Protein AF-A0A6A6R409-F1 (afdb_monomer)

Radius of gyration: 16.78 Å; Cα contacts (8 Å, |Δi|>4): 289; chains: 1; bounding box: 44×38×48 Å

pLDDT: mean 91.67, std 12.36, range [33.53, 98.88]

Secondary structure (DSSP, 8-state):
--TTSTTTGGGPPPGGGSPPPPPPPPPPPTT-PPPTT-EEEETTS-----SS-EEEEEE---TTTS--HHHHHHHHHTTSS-EEEE---TT--TT--SSTTSHHHHHHHHHHHHHHHH-SEEEEE--TT---HHHHHHHHHHTTSS-EEEE--TT-TTHHHHHHHHHHH---EESSHHHHHHHHHHHTT---

InterPro domains:
  IPR039470 Nucleoside 2-deoxyribosyltransferase-like [PF15891] (53-156)

Solvent-accessible surface area (backbone atoms only — not comparable to full-atom values): 11402 Å² total; per-residue (Å²): 135,76,95,77,59,81,80,59,53,87,71,59,68,54,44,95,76,50,82,82,74,89,79,84,74,86,80,53,72,92,81,70,62,66,28,94,61,37,42,76,46,47,49,81,54,83,90,83,74,74,101,56,45,24,36,18,57,46,45,46,75,48,84,95,55,39,66,73,53,65,62,50,52,48,60,63,46,29,62,36,64,32,38,40,39,36,64,81,53,93,79,71,62,89,83,61,48,99,42,80,86,31,65,68,41,33,45,42,56,53,44,50,55,52,46,53,71,70,31,60,29,36,44,29,42,45,44,45,55,46,83,48,68,66,41,55,50,50,47,65,75,39,41,78,69,83,32,46,36,36,26,45,28,74,65,21,76,56,39,70,59,53,50,53,50,27,71,74,52,67,36,58,74,32,57,39,68,83,60,35,55,59,52,53,35,52,77,56,68,54,78,133

Sequence (192 aa):
MSATDSKNIHNLPPPWLREKVEITLPQAPSNSKPHADFQTIIAQNPLLMKEQPSVFLAGSIEMGKAVEWQSNMTDHLKPAPVTVLNPRCGNWDPNTVSDISDPTFRGQVEWELEAMNKATVIAMYLDENTVSPISLLELGLFATSGKLIVCCPRAFWRKGNVQVMAKAYGFPLLDTYEEFLPMVKERLGIKG

Mean predicted aligned error: 4.87 Å

Foldseek 3Di:
DDPPPPVPLVDDDALVPDDADDDDDDAFDPDQAFDPQEEEDEAPDDPPDDPAAEEEEAEDPPPPRDDPVLVRLSSNCRNDNYYYYYLRDPPDDPPQDCDCVRCSNVSSVVRSVVRVVPHLAYQYEYDLSDQGPVSVVVCVVCLQVQRYAYADASNRPCVVVVVVSCVVRVHHYHRDPVVRSVVVCVSSVNDD

Structure (mmCIF, N/CA/C/O backbone):
data_AF-A0A6A6R409-F1
#
_entry.id   AF-A0A6A6R409-F1
#
loop_
_atom_site.group_PDB
_atom_site.id
_atom_site.type_symbol
_atom_site.label_atom_id
_atom_site.label_alt_id
_atom_site.label_comp_id
_atom_site.label_asym_id
_atom_site.label_entity_id
_atom_site.label_seq_id
_atom_site.pdbx_PDB_ins_code
_atom_site.Cartn_x
_atom_site.Cartn_y
_atom_site.Cartn_z
_atom_site.occupancy
_atom_site.B_iso_or_equiv
_atom_site.auth_seq_id
_atom_site.auth_comp_id
_atom_site.auth_asym_id
_atom_site.auth_atom_id
_atom_site.pdbx_PDB_model_num
ATOM 1 N N . MET A 1 1 ? -14.861 9.212 -21.303 1.00 40.94 1 MET A N 1
ATOM 2 C CA . MET A 1 1 ? -13.921 8.255 -21.929 1.00 40.94 1 MET A CA 1
ATOM 3 C C . MET A 1 1 ? -14.536 7.755 -23.229 1.00 40.94 1 MET A C 1
ATOM 5 O O . MET A 1 1 ? -15.631 7.210 -23.187 1.00 40.94 1 MET A O 1
ATOM 9 N N . SER A 1 2 ? -13.895 8.018 -24.371 1.00 33.53 2 SER A N 1
ATOM 10 C CA . SER A 1 2 ? -14.320 7.512 -25.687 1.00 33.53 2 SER A CA 1
ATOM 11 C C . SER A 1 2 ? -14.010 6.017 -25.804 1.00 33.53 2 SER A C 1
ATOM 13 O O . SER A 1 2 ? -12.953 5.567 -25.368 1.00 33.53 2 SER A O 1
ATOM 15 N N . ALA A 1 3 ? -14.913 5.252 -26.417 1.00 38.06 3 ALA A N 1
ATOM 16 C CA . ALA A 1 3 ? -14.849 3.798 -26.589 1.00 38.06 3 ALA A CA 1
ATOM 17 C C . ALA A 1 3 ? -13.781 3.305 -27.600 1.00 38.06 3 ALA A C 1
ATOM 19 O O . ALA A 1 3 ? -13.849 2.167 -28.063 1.00 38.06 3 ALA A O 1
ATOM 20 N N . THR A 1 4 ? -12.793 4.134 -27.950 1.00 38.19 4 THR A N 1
ATOM 21 C CA . THR A 1 4 ? -11.777 3.841 -28.977 1.00 38.19 4 THR A CA 1
ATOM 22 C C . THR A 1 4 ? -10.426 3.339 -28.443 1.00 38.19 4 THR A C 1
ATOM 24 O O . THR A 1 4 ? -9.658 2.803 -29.233 1.00 38.19 4 THR A O 1
ATOM 27 N N . ASP A 1 5 ? -10.143 3.399 -27.134 1.00 50.97 5 ASP A N 1
ATOM 28 C CA . ASP A 1 5 ? -8.790 3.112 -26.596 1.00 50.97 5 ASP A CA 1
ATOM 29 C C . ASP A 1 5 ? -8.574 1.721 -25.973 1.00 50.97 5 ASP A C 1
ATOM 31 O O . ASP A 1 5 ? -7.449 1.359 -25.629 1.00 50.97 5 ASP A O 1
ATOM 35 N N . SER A 1 6 ? -9.604 0.879 -25.852 1.00 48.66 6 SER A N 1
ATOM 36 C CA . SER A 1 6 ? -9.461 -0.424 -25.174 1.00 48.66 6 SER A CA 1
ATOM 37 C C . SER A 1 6 ? -8.579 -1.434 -25.922 1.00 48.66 6 SER A C 1
ATOM 39 O O . SER A 1 6 ? -8.075 -2.370 -25.306 1.00 48.66 6 SER A O 1
ATOM 41 N N . LYS A 1 7 ? -8.348 -1.249 -27.230 1.00 46.69 7 LYS A N 1
ATOM 42 C CA . LYS A 1 7 ? -7.576 -2.190 -28.063 1.00 46.69 7 LYS A CA 1
ATOM 43 C C . LYS A 1 7 ? -6.055 -1.976 -28.028 1.00 46.69 7 LYS A C 1
ATOM 45 O O . LYS A 1 7 ? -5.334 -2.899 -28.391 1.00 46.69 7 LYS A O 1
ATOM 50 N N . ASN A 1 8 ? -5.558 -0.824 -27.563 1.00 56.97 8 ASN A N 1
ATOM 51 C CA . ASN A 1 8 ? -4.117 -0.500 -27.582 1.00 56.97 8 ASN A CA 1
ATOM 52 C C . ASN A 1 8 ? -3.376 -0.779 -26.263 1.00 56.97 8 ASN A C 1
ATOM 54 O O . ASN A 1 8 ? -2.147 -0.788 -26.230 1.00 56.97 8 ASN A O 1
ATOM 58 N N . ILE A 1 9 ? -4.098 -1.056 -25.176 1.00 60.03 9 ILE A N 1
ATOM 59 C CA . ILE A 1 9 ? -3.503 -1.222 -23.838 1.00 60.03 9 ILE A CA 1
ATOM 60 C C . ILE A 1 9 ? -2.690 -2.530 -23.736 1.00 60.03 9 ILE A C 1
ATOM 62 O O . ILE A 1 9 ? -1.762 -2.642 -22.938 1.00 60.03 9 ILE A O 1
ATOM 66 N N . HIS A 1 10 ? -2.992 -3.518 -24.584 1.00 58.38 10 HIS A N 1
ATOM 67 C CA . HIS A 1 10 ? -2.348 -4.835 -24.567 1.00 58.38 10 HIS A CA 1
ATOM 68 C C . HIS A 1 10 ? -0.881 -4.835 -25.028 1.00 58.38 10 HIS A C 1
ATOM 70 O O . HIS A 1 10 ? -0.176 -5.794 -24.732 1.00 58.38 10 HIS A O 1
ATOM 76 N N . ASN A 1 11 ? -0.415 -3.766 -25.687 1.00 70.19 11 ASN A N 1
ATOM 77 C CA . ASN A 1 11 ? 0.948 -3.642 -26.219 1.00 70.19 11 ASN A CA 1
ATOM 78 C C . ASN A 1 11 ? 1.628 -2.333 -25.801 1.00 70.19 11 ASN A C 1
ATOM 80 O O . ASN A 1 11 ? 2.442 -1.783 -26.544 1.00 70.19 11 ASN A O 1
ATOM 84 N N . LEU A 1 12 ? 1.303 -1.803 -24.621 1.00 78.94 12 LEU A N 1
ATOM 85 C CA . LEU A 1 12 ? 2.033 -0.642 -24.133 1.00 78.94 12 LEU A CA 1
ATOM 86 C C . LEU A 1 12 ? 3.513 -1.017 -23.919 1.00 78.94 12 LEU A C 1
ATOM 88 O O . LEU A 1 12 ? 3.788 -2.051 -23.296 1.00 78.94 12 LEU A O 1
ATOM 92 N N . PRO A 1 13 ? 4.472 -0.182 -24.367 1.00 85.19 13 PRO A N 1
ATOM 93 C CA . PRO A 1 13 ? 5.894 -0.424 -24.128 1.00 85.19 13 PRO A CA 1
ATOM 94 C C . PRO A 1 13 ? 6.161 -0.469 -22.616 1.00 85.19 13 PRO A C 1
ATOM 96 O O . PRO A 1 13 ? 5.299 -0.085 -21.837 1.00 85.19 13 PRO A O 1
ATOM 99 N N . PRO A 1 14 ? 7.293 -0.959 -22.114 1.00 85.94 14 PRO A N 1
ATOM 100 C CA . PRO A 1 14 ? 7.550 -0.923 -20.676 1.00 85.94 14 PRO A CA 1
ATOM 101 C C . PRO A 1 14 ? 7.568 0.518 -20.111 1.00 85.94 14 PRO A C 1
ATOM 103 O O . PRO A 1 14 ? 7.829 1.453 -20.868 1.00 85.94 14 PRO A O 1
ATOM 106 N N . PRO A 1 15 ? 7.338 0.726 -18.796 1.00 88.00 15 PRO A N 1
ATOM 107 C CA . PRO A 1 15 ? 7.191 2.064 -18.208 1.00 88.00 15 PRO A CA 1
ATOM 108 C C . PRO A 1 15 ? 8.394 2.987 -18.444 1.00 88.00 15 PRO A C 1
ATOM 110 O O . PRO A 1 15 ? 8.226 4.187 -18.598 1.00 88.00 15 PRO A O 1
ATOM 113 N N . TRP A 1 16 ? 9.607 2.436 -18.549 1.00 87.81 16 TRP A N 1
ATOM 114 C CA . TRP A 1 16 ? 10.828 3.205 -18.830 1.00 87.81 16 TRP A CA 1
ATOM 115 C C . TRP A 1 16 ? 10.960 3.698 -20.282 1.00 87.81 16 TRP A C 1
ATOM 117 O O . TRP A 1 16 ? 11.904 4.418 -20.587 1.00 87.81 16 TRP A O 1
ATOM 127 N N . LEU A 1 17 ? 10.045 3.309 -21.176 1.00 91.00 17 LEU A N 1
ATOM 128 C CA . LEU A 1 17 ? 9.955 3.800 -22.557 1.00 91.00 17 LEU A CA 1
ATOM 129 C C . LEU A 1 17 ? 8.697 4.650 -22.799 1.00 91.00 17 LEU A C 1
ATOM 131 O O . LEU A 1 17 ? 8.414 5.002 -23.941 1.00 91.00 17 LEU A O 1
ATOM 135 N N . ARG A 1 18 ? 7.913 4.938 -21.754 1.00 88.06 18 ARG A N 1
ATOM 136 C CA . ARG A 1 18 ? 6.702 5.759 -21.844 1.00 88.06 18 ARG A CA 1
ATOM 137 C C . ARG A 1 18 ? 6.972 7.168 -21.347 1.00 88.06 18 ARG A C 1
ATOM 139 O O . ARG A 1 18 ? 7.775 7.372 -20.439 1.00 88.06 18 ARG A O 1
ATOM 146 N N . GLU A 1 19 ? 6.228 8.121 -21.891 1.00 88.50 19 GLU A N 1
ATOM 147 C CA . GLU A 1 19 ? 6.042 9.403 -21.223 1.00 88.50 19 GLU A CA 1
ATOM 148 C C . GLU A 1 19 ? 5.260 9.186 -19.923 1.00 88.50 19 GLU A C 1
ATOM 150 O O . GLU A 1 19 ? 4.336 8.369 -19.869 1.00 88.50 19 GLU A O 1
ATOM 155 N N . LYS A 1 20 ? 5.657 9.898 -18.866 1.00 87.81 20 LYS A N 1
ATOM 156 C CA . LYS A 1 20 ? 4.962 9.847 -17.581 1.00 87.81 20 LYS A CA 1
ATOM 157 C C . LYS A 1 20 ? 3.566 10.444 -17.747 1.00 87.81 20 LYS A C 1
ATOM 159 O O . LYS A 1 20 ? 3.433 11.578 -18.199 1.00 87.81 20 LYS A O 1
ATOM 164 N N . VAL A 1 21 ? 2.551 9.709 -17.312 1.00 89.31 21 VAL A N 1
ATOM 165 C CA . VAL A 1 21 ? 1.170 10.189 -17.255 1.00 89.31 21 VAL A CA 1
ATOM 166 C C . VAL A 1 21 ? 0.924 10.855 -15.905 1.00 89.31 21 VAL A C 1
ATOM 168 O O . VAL A 1 21 ? 1.320 10.337 -14.858 1.00 89.31 21 VAL A O 1
ATOM 171 N N . GLU A 1 22 ? 0.275 12.015 -15.916 1.00 90.81 22 GLU A N 1
ATOM 172 C CA . GLU A 1 22 ? -0.161 12.680 -14.692 1.00 90.81 22 GLU A CA 1
ATOM 173 C C . GLU A 1 22 ? -1.402 11.981 -14.124 1.00 90.81 22 GLU A C 1
ATOM 175 O O . GLU A 1 22 ? -2.435 11.873 -14.785 1.00 90.81 22 GLU A O 1
ATOM 180 N N . ILE A 1 23 ? -1.297 11.495 -12.887 1.00 91.56 23 ILE A N 1
ATOM 181 C CA . ILE A 1 23 ? -2.383 10.801 -12.192 1.00 91.56 23 ILE A CA 1
ATOM 182 C C . ILE A 1 23 ? -3.030 11.778 -11.214 1.00 91.56 23 ILE A C 1
ATOM 184 O O . ILE A 1 23 ? -2.383 12.263 -10.286 1.00 91.56 23 ILE A O 1
ATOM 188 N N . THR A 1 24 ? -4.324 12.033 -11.399 1.00 91.94 24 THR A N 1
ATOM 189 C CA . THR A 1 24 ? -5.133 12.800 -10.446 1.00 91.94 24 THR A CA 1
ATOM 190 C C . THR A 1 24 ? -5.870 11.837 -9.527 1.00 91.94 24 THR A C 1
ATOM 192 O O . THR A 1 24 ? -6.614 10.985 -10.001 1.00 91.94 24 THR A O 1
ATOM 195 N N . LEU A 1 25 ? -5.672 11.976 -8.217 1.00 94.62 25 LEU A N 1
ATOM 196 C CA . LEU A 1 25 ? -6.397 11.207 -7.204 1.00 94.62 25 LEU A CA 1
ATOM 197 C C . LEU A 1 25 ? -7.604 12.006 -6.685 1.00 94.62 25 LEU A C 1
ATOM 199 O O . LEU A 1 25 ? -7.539 13.241 -6.650 1.00 94.62 25 LEU A O 1
ATOM 203 N N . PRO A 1 26 ? -8.685 11.343 -6.230 1.00 93.50 26 PRO A N 1
ATOM 204 C CA . PRO A 1 26 ? -9.793 12.023 -5.570 1.00 93.50 26 PRO A CA 1
ATOM 205 C C . PRO A 1 26 ? -9.290 12.824 -4.366 1.00 93.50 26 PRO A C 1
ATOM 207 O O . PRO A 1 26 ? -8.396 12.390 -3.637 1.00 93.50 26 PRO A O 1
ATOM 210 N N . GLN A 1 27 ? -9.851 14.014 -4.159 1.00 89.69 27 GLN A N 1
ATOM 211 C CA . GLN A 1 27 ? -9.462 14.879 -3.050 1.00 89.69 27 GLN A CA 1
ATOM 212 C C . GLN A 1 27 ? -10.133 14.435 -1.751 1.00 89.69 27 GLN A C 1
ATOM 214 O O . GLN A 1 27 ? -11.345 14.219 -1.706 1.00 89.69 27 GLN A O 1
ATOM 219 N N . ALA A 1 28 ? -9.346 14.371 -0.677 1.00 86.19 28 ALA A N 1
ATOM 220 C CA . ALA A 1 28 ? -9.890 14.176 0.656 1.00 86.19 28 ALA A CA 1
ATOM 221 C C . ALA A 1 28 ? -10.706 15.408 1.091 1.00 86.19 28 ALA A C 1
ATOM 223 O O . ALA A 1 28 ? -10.395 16.530 0.680 1.00 86.19 28 ALA A O 1
ATOM 224 N N . PRO A 1 29 ? -11.718 15.241 1.962 1.00 82.81 29 PRO A N 1
ATOM 225 C CA . PRO A 1 29 ? -12.450 16.371 2.523 1.00 82.81 29 PRO A CA 1
ATOM 226 C C . PRO A 1 29 ? -11.493 17.350 3.219 1.00 82.81 29 PRO A C 1
ATOM 228 O O . PRO A 1 29 ? -10.786 16.975 4.155 1.00 82.81 29 PRO A O 1
ATOM 231 N N . SER A 1 30 ? -11.492 18.612 2.785 1.00 70.12 30 SER A N 1
ATOM 232 C CA . SER A 1 30 ? -10.501 19.631 3.170 1.00 70.12 30 SER A CA 1
ATOM 233 C C . SER A 1 30 ? -10.458 19.971 4.667 1.00 70.12 30 SER A C 1
ATOM 235 O O . SER A 1 30 ? -9.439 20.455 5.146 1.00 70.12 30 SER A O 1
ATOM 237 N N . ASN A 1 31 ? -11.524 19.676 5.420 1.00 70.44 31 ASN A N 1
ATOM 238 C CA . ASN A 1 31 ? -11.682 20.063 6.828 1.00 70.44 31 ASN A CA 1
ATOM 239 C C . ASN A 1 31 ? -11.953 18.887 7.782 1.00 70.44 31 ASN A C 1
ATOM 241 O O . ASN A 1 31 ? -12.466 19.092 8.885 1.00 70.44 31 ASN A O 1
ATOM 245 N N . SER A 1 32 ? -11.654 17.646 7.390 1.00 77.25 32 SER A N 1
ATOM 246 C CA . SER A 1 32 ? -11.875 16.516 8.294 1.00 77.25 32 SER A CA 1
ATOM 247 C C . SER A 1 32 ? -10.817 16.490 9.405 1.00 77.25 32 SER A C 1
ATOM 249 O O . SER A 1 32 ? -9.618 16.335 9.168 1.00 77.25 32 SER A O 1
ATOM 251 N N . LYS A 1 33 ? -11.262 16.680 10.652 1.00 89.25 33 LYS A N 1
ATOM 252 C CA . LYS A 1 33 ? -10.402 16.491 11.825 1.00 89.25 33 LYS A CA 1
ATOM 253 C C . LYS A 1 33 ? -10.064 14.999 11.960 1.00 89.25 33 LYS A C 1
ATOM 255 O O . LYS A 1 33 ? -10.966 14.180 11.761 1.00 89.25 33 LYS A O 1
ATOM 260 N N . PRO A 1 34 ? -8.816 14.635 12.308 1.00 94.38 34 PRO A N 1
ATOM 261 C CA . PRO A 1 34 ? -8.495 13.256 12.640 1.00 94.38 34 PRO A CA 1
ATOM 262 C C . PRO A 1 34 ? -9.367 12.744 13.790 1.00 94.38 34 PRO A C 1
ATOM 264 O O . PRO A 1 34 ? -9.645 13.479 14.741 1.00 94.38 34 PRO A O 1
ATOM 267 N N . HIS A 1 35 ? -9.788 11.486 13.708 1.00 95.69 35 HIS A N 1
ATOM 268 C CA . HIS A 1 35 ? -10.423 10.790 14.819 1.00 95.69 35 HIS A CA 1
ATOM 269 C C . HIS A 1 35 ? -9.439 10.694 15.993 1.00 95.69 35 HIS A C 1
ATOM 271 O O . HIS A 1 35 ? -8.241 10.529 15.774 1.00 95.69 35 HIS A O 1
ATOM 277 N N . ALA A 1 36 ? -9.927 10.742 17.237 1.00 96.25 36 ALA A N 1
ATOM 278 C CA . ALA A 1 36 ? -9.067 10.661 18.428 1.00 96.25 36 ALA A CA 1
ATOM 279 C C . ALA A 1 36 ? -8.209 9.380 18.457 1.00 96.25 36 ALA A C 1
ATOM 281 O O . ALA A 1 36 ? -7.082 9.378 18.952 1.00 96.25 36 ALA A O 1
ATOM 282 N N . ASP A 1 37 ? -8.740 8.303 17.877 1.00 96.31 37 ASP A N 1
ATOM 283 C CA . ASP A 1 37 ? -8.051 7.019 17.761 1.00 96.31 37 ASP A CA 1
ATOM 284 C C . ASP A 1 37 ? -7.287 6.781 16.463 1.00 96.31 37 ASP A C 1
ATOM 286 O O . ASP A 1 37 ? -6.610 5.761 16.341 1.00 96.31 37 ASP A O 1
ATOM 290 N N . PHE A 1 38 ? -7.324 7.722 15.522 1.00 97.56 38 PHE A N 1
ATOM 291 C CA . PHE A 1 38 ? -6.522 7.606 14.315 1.00 97.56 38 PHE A CA 1
ATOM 292 C C . PHE A 1 38 ? -5.026 7.593 14.651 1.00 97.56 38 PHE A C 1
ATOM 294 O O . PHE A 1 38 ? -4.540 8.394 15.452 1.00 97.56 38 PHE A O 1
ATOM 301 N N . GLN A 1 39 ? -4.285 6.692 14.013 1.00 97.75 39 GLN A N 1
ATOM 302 C CA . GLN A 1 39 ? -2.841 6.580 14.167 1.00 97.75 39 GLN A CA 1
ATOM 303 C C . GLN A 1 39 ? -2.197 6.408 12.795 1.00 97.75 39 GLN A C 1
ATOM 305 O O . GLN A 1 39 ? -2.687 5.660 11.956 1.00 97.75 39 GLN A O 1
ATOM 310 N N . THR A 1 40 ? -1.059 7.057 12.571 1.00 97.38 40 THR A N 1
ATOM 311 C CA . THR A 1 40 ? -0.171 6.739 11.449 1.00 97.38 40 THR A CA 1
ATOM 312 C C . THR A 1 40 ? 1.187 6.343 12.009 1.00 97.38 40 THR A C 1
ATOM 314 O O . THR A 1 40 ? 1.739 7.062 12.838 1.00 97.38 40 THR A O 1
ATOM 317 N N . ILE A 1 41 ? 1.711 5.199 11.576 1.00 97.62 41 ILE A N 1
ATOM 318 C CA . ILE A 1 41 ? 3.063 4.737 11.890 1.00 97.62 41 ILE A CA 1
ATOM 319 C C . ILE A 1 41 ? 3.825 4.679 10.570 1.00 97.62 41 ILE A C 1
ATOM 321 O O . ILE A 1 41 ? 3.457 3.933 9.663 1.00 97.62 41 ILE A O 1
ATOM 325 N N . ILE A 1 42 ? 4.858 5.507 10.452 1.00 96.06 42 ILE A N 1
ATOM 326 C CA . ILE A 1 42 ? 5.718 5.577 9.267 1.00 96.06 42 ILE A CA 1
ATOM 327 C C . ILE A 1 42 ? 6.879 4.597 9.455 1.00 96.06 42 ILE A C 1
ATOM 329 O O . ILE A 1 42 ? 7.329 4.412 10.592 1.00 96.06 42 ILE A O 1
ATOM 333 N N . ALA A 1 43 ? 7.364 3.999 8.366 1.00 93.75 43 ALA 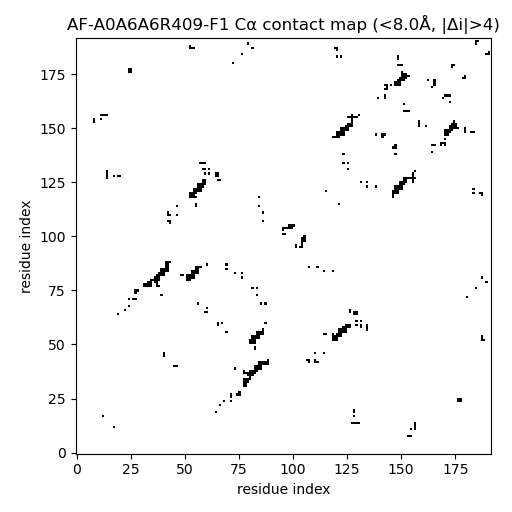A N 1
ATOM 334 C CA . ALA A 1 43 ? 8.524 3.112 8.378 1.00 93.75 43 ALA A CA 1
ATOM 335 C C . ALA A 1 43 ? 9.703 3.658 9.194 1.00 93.75 43 ALA A C 1
ATOM 337 O O . ALA A 1 43 ? 9.884 4.870 9.321 1.00 93.75 43 ALA A O 1
ATOM 338 N N . GLN A 1 44 ? 10.489 2.731 9.752 1.00 87.12 44 GLN A N 1
ATOM 339 C CA . GLN A 1 44 ? 11.599 2.975 10.686 1.00 87.12 44 GLN A CA 1
ATOM 340 C C . GLN A 1 44 ? 11.183 3.433 12.099 1.00 87.12 44 GLN A C 1
ATOM 342 O O . GLN A 1 44 ? 12.021 3.450 12.999 1.00 87.12 44 GLN A O 1
ATOM 347 N N . ASN A 1 45 ? 9.898 3.722 12.353 1.00 93.69 45 ASN A N 1
ATOM 348 C CA . ASN A 1 45 ? 9.383 3.902 13.716 1.00 93.69 45 ASN A CA 1
ATOM 349 C C . ASN A 1 45 ? 8.917 2.566 14.327 1.00 93.69 45 ASN A C 1
ATOM 351 O O . ASN A 1 45 ? 8.409 1.710 13.600 1.00 93.69 45 ASN A O 1
ATOM 355 N N . PRO A 1 46 ? 8.991 2.381 15.659 1.00 95.25 46 PRO A N 1
ATOM 356 C CA . PRO A 1 46 ? 8.477 1.178 16.316 1.00 95.25 46 PRO A CA 1
ATOM 357 C C . PRO A 1 46 ? 6.995 0.895 16.002 1.00 95.25 46 PRO A C 1
ATOM 359 O O . PRO A 1 46 ? 6.151 1.790 16.077 1.00 95.25 46 PRO A O 1
ATOM 362 N N . LEU A 1 47 ? 6.660 -0.369 15.710 1.00 96.38 47 LEU A N 1
ATOM 363 C CA . LEU A 1 47 ? 5.296 -0.839 15.405 1.00 96.38 47 LEU A CA 1
ATOM 364 C C . LEU A 1 47 ? 4.420 -0.984 16.665 1.00 96.38 47 LEU A C 1
ATOM 366 O O . LEU A 1 47 ? 3.946 -2.073 16.999 1.00 96.38 47 LEU A O 1
ATOM 370 N N . LEU A 1 48 ? 4.202 0.127 17.370 1.00 96.31 48 LEU A N 1
ATOM 371 C CA . LEU A 1 48 ? 3.337 0.218 18.551 1.00 96.31 48 LEU A CA 1
ATOM 372 C C . LEU A 1 48 ? 1.893 0.521 18.125 1.00 96.31 48 LEU A C 1
ATOM 374 O O . LEU A 1 48 ? 1.466 1.676 18.079 1.00 96.31 48 LEU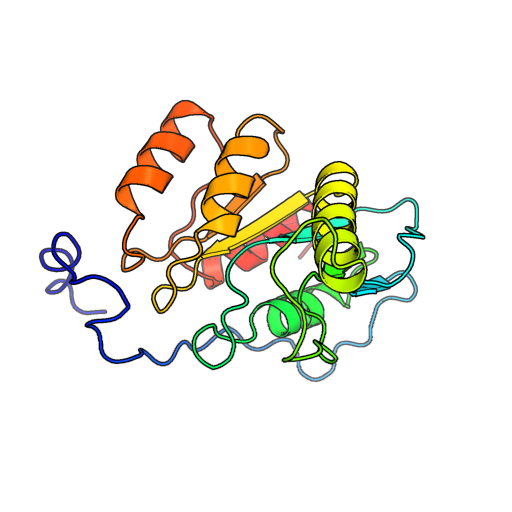 A O 1
ATOM 378 N N . MET A 1 49 ? 1.159 -0.529 17.760 1.00 95.50 49 MET A N 1
ATOM 379 C CA . MET A 1 49 ? -0.213 -0.438 17.249 1.00 95.50 49 MET A CA 1
ATOM 380 C C . MET A 1 49 ? -1.249 -0.468 18.378 1.00 95.50 49 MET A C 1
ATOM 382 O O . MET A 1 49 ? -1.092 -1.198 19.355 1.00 95.50 49 MET A O 1
ATOM 386 N N . LYS A 1 50 ? -2.339 0.286 18.210 1.00 94.56 50 LYS A N 1
ATOM 387 C CA . LYS A 1 50 ? -3.564 0.122 19.008 1.00 94.56 50 LYS A CA 1
ATOM 388 C C . LYS A 1 50 ? -4.324 -1.145 18.585 1.00 94.56 50 LYS A C 1
ATOM 390 O O . LYS A 1 50 ? -4.200 -1.590 17.444 1.00 94.56 50 LYS A O 1
ATOM 395 N N . GLU A 1 51 ? -5.159 -1.684 19.472 1.00 95.50 51 GLU A N 1
ATOM 396 C CA . GLU A 1 51 ? -6.085 -2.783 19.157 1.00 95.50 51 GLU A CA 1
ATOM 397 C C . GLU A 1 51 ? -7.282 -2.278 18.332 1.00 95.50 51 GLU A C 1
ATOM 399 O O . GLU A 1 51 ? -8.386 -2.085 18.836 1.00 95.50 51 GLU A O 1
ATOM 404 N N . GLN A 1 52 ? -7.047 -2.013 17.048 1.00 96.31 52 GLN A N 1
ATOM 405 C CA . GLN A 1 52 ? -8.042 -1.491 16.109 1.00 96.31 52 GLN A CA 1
ATOM 406 C C . GLN A 1 52 ? -7.733 -1.947 14.671 1.00 96.31 52 GLN A C 1
ATOM 408 O O . GLN A 1 52 ? -6.624 -2.427 14.407 1.00 96.31 52 GLN A O 1
ATOM 413 N N . PRO A 1 53 ? -8.672 -1.807 13.715 1.00 98.19 53 PRO A N 1
ATOM 414 C CA . PRO A 1 53 ? -8.399 -2.125 12.320 1.00 98.19 53 PRO A CA 1
ATOM 415 C C . PRO A 1 53 ? -7.214 -1.319 11.782 1.00 98.19 53 PRO A C 1
ATOM 417 O O . PRO A 1 53 ? -7.073 -0.120 12.038 1.00 98.19 53 PRO A O 1
ATOM 420 N N . SER A 1 54 ? -6.355 -1.985 11.018 1.00 98.69 54 SER A N 1
ATOM 421 C CA . SER A 1 54 ? -5.142 -1.384 10.471 1.00 98.69 54 SER A CA 1
ATOM 422 C C . SER A 1 54 ? -4.947 -1.708 8.998 1.00 98.69 54 SER A C 1
ATOM 424 O O . SER A 1 54 ? -5.343 -2.774 8.522 1.00 98.69 54 SER A O 1
ATOM 426 N N . VAL A 1 55 ? -4.313 -0.788 8.277 1.00 98.88 55 VAL A N 1
ATOM 427 C CA . VAL A 1 55 ? -3.985 -0.955 6.862 1.00 98.88 55 VAL A CA 1
ATOM 428 C C . VAL A 1 55 ? -2.507 -0.705 6.611 1.00 98.88 55 VAL A C 1
ATOM 430 O O . VAL A 1 55 ? -1.968 0.310 7.046 1.00 98.88 55 VAL A O 1
ATOM 433 N N . PHE A 1 56 ? -1.865 -1.613 5.881 1.00 98.88 56 PHE A N 1
ATOM 434 C CA . PHE A 1 56 ? -0.550 -1.379 5.293 1.00 98.88 56 PHE A CA 1
ATOM 435 C C . PHE A 1 56 ? -0.689 -0.867 3.858 1.00 98.88 56 PHE A C 1
ATOM 437 O O . PHE A 1 56 ? -1.449 -1.437 3.071 1.00 98.88 56 PHE A O 1
ATOM 444 N N . LEU A 1 57 ? 0.038 0.202 3.526 1.00 98.75 57 LEU A N 1
ATOM 445 C CA . LEU A 1 57 ? -0.015 0.871 2.222 1.00 98.75 57 LEU A CA 1
ATOM 446 C C . LEU A 1 57 ? 1.083 0.348 1.275 1.00 98.75 57 LEU A C 1
ATOM 448 O O . LEU A 1 57 ? 2.045 1.054 0.978 1.00 98.75 57 LEU A O 1
ATOM 452 N N . ALA A 1 58 ? 0.928 -0.892 0.803 1.00 98.50 58 ALA A N 1
ATOM 453 C CA . ALA A 1 58 ? 1.859 -1.542 -0.125 1.00 98.50 58 ALA A CA 1
ATOM 454 C C . ALA A 1 58 ? 1.786 -0.951 -1.540 1.00 98.50 58 ALA A C 1
ATOM 456 O O . ALA A 1 58 ? 0.752 -0.441 -1.968 1.00 98.50 58 ALA A O 1
ATOM 457 N N . GLY A 1 59 ? 2.850 -1.107 -2.325 1.00 97.50 59 GLY A N 1
ATOM 458 C CA . GLY A 1 59 ? 2.848 -0.702 -3.730 1.00 97.50 59 GLY A CA 1
ATOM 459 C C . GLY A 1 59 ? 3.843 0.404 -4.059 1.00 97.50 59 GLY A C 1
ATOM 460 O O . GLY A 1 59 ? 4.893 0.536 -3.439 1.00 97.50 59 GLY A O 1
ATOM 461 N N . SER A 1 60 ? 3.527 1.190 -5.082 1.00 96.69 60 SER A N 1
ATOM 462 C CA . SER A 1 60 ? 4.476 2.102 -5.722 1.00 96.69 60 SER A CA 1
ATOM 463 C C . SER A 1 60 ? 4.957 3.240 -4.799 1.00 96.69 60 SER A C 1
ATOM 465 O O . SER A 1 60 ? 4.160 4.067 -4.351 1.00 96.69 60 SER A O 1
ATOM 467 N N . ILE A 1 61 ? 6.278 3.313 -4.567 1.00 90.19 61 ILE A N 1
ATOM 468 C CA . ILE A 1 61 ? 7.011 4.385 -3.842 1.00 90.19 61 ILE A CA 1
ATOM 469 C C . ILE A 1 61 ? 8.195 4.890 -4.702 1.00 90.19 61 ILE A C 1
ATOM 471 O O . ILE A 1 61 ? 9.237 5.313 -4.216 1.00 90.19 61 ILE A O 1
ATOM 475 N N . GLU A 1 62 ? 8.087 4.810 -6.030 1.00 82.12 62 GLU A N 1
ATOM 476 C CA . GLU A 1 62 ? 9.183 5.211 -6.921 1.00 82.12 62 GLU A CA 1
ATOM 477 C C . GLU A 1 62 ? 9.286 6.744 -6.973 1.00 82.12 62 GLU A C 1
ATOM 479 O O . GLU A 1 62 ? 8.452 7.413 -7.593 1.00 82.12 62 GLU A O 1
ATOM 484 N N . MET A 1 63 ? 10.284 7.303 -6.280 1.00 75.38 63 MET A N 1
ATOM 485 C CA . MET A 1 63 ? 10.482 8.748 -6.133 1.00 75.38 63 MET A CA 1
ATOM 486 C C . MET A 1 63 ? 10.493 9.457 -7.494 1.00 75.38 63 MET A C 1
ATOM 488 O O . MET A 1 63 ? 11.211 9.074 -8.416 1.00 75.38 63 MET A O 1
ATOM 492 N N . GLY A 1 64 ? 9.656 10.488 -7.632 1.00 75.69 64 GLY A N 1
ATOM 493 C CA . GLY A 1 64 ? 9.503 11.258 -8.870 1.00 75.69 64 GLY A CA 1
ATOM 494 C C . GLY A 1 64 ? 8.637 10.604 -9.955 1.00 75.69 64 GLY A C 1
ATOM 495 O O . GLY A 1 64 ? 8.232 11.300 -10.890 1.00 75.69 64 GLY A O 1
ATOM 496 N N . LYS A 1 65 ? 8.272 9.318 -9.836 1.00 82.25 65 LYS A N 1
ATOM 497 C CA . LYS A 1 65 ? 7.362 8.638 -10.778 1.00 82.25 65 LYS A CA 1
ATOM 498 C C . LYS A 1 65 ? 5.995 8.354 -10.180 1.00 82.25 65 LYS A C 1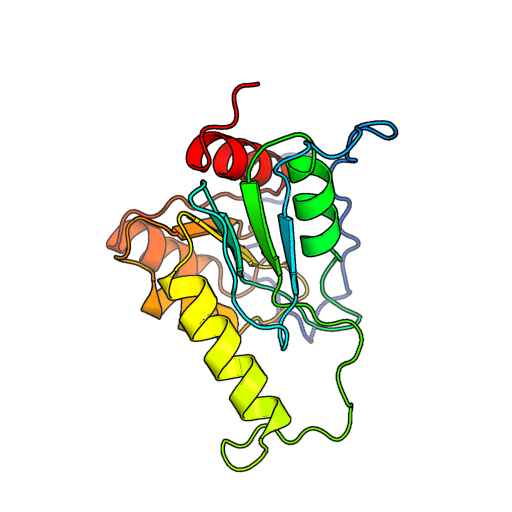
ATOM 500 O O . LYS A 1 65 ? 5.009 8.788 -10.765 1.00 82.25 65 LYS A O 1
ATOM 505 N N . ALA A 1 66 ? 5.952 7.684 -9.032 1.00 87.88 66 ALA A N 1
ATOM 506 C CA . ALA A 1 66 ? 4.702 7.336 -8.372 1.00 87.88 66 ALA A CA 1
ATOM 507 C C . ALA A 1 66 ? 3.988 8.589 -7.851 1.00 87.88 66 ALA A C 1
ATOM 509 O O . ALA A 1 66 ? 4.627 9.455 -7.244 1.00 87.88 66 ALA A O 1
ATOM 510 N N . VAL A 1 67 ? 2.671 8.661 -8.032 1.00 92.44 67 VAL A N 1
ATOM 511 C CA . VAL A 1 67 ? 1.841 9.647 -7.328 1.00 92.44 67 VAL A CA 1
ATOM 512 C C . VAL A 1 67 ? 1.915 9.411 -5.808 1.00 92.44 67 VAL A C 1
ATOM 514 O O . VAL A 1 67 ? 2.071 8.279 -5.355 1.00 92.44 67 VAL A O 1
ATOM 517 N N . GLU A 1 68 ? 1.818 10.473 -5.003 1.00 92.38 68 GLU A N 1
ATOM 518 C CA . GLU A 1 68 ? 1.833 10.449 -3.523 1.00 92.38 68 GLU A CA 1
ATOM 519 C C . GLU A 1 68 ? 0.523 9.871 -2.938 1.00 92.38 68 GLU A C 1
ATOM 521 O O . GLU A 1 68 ? -0.182 10.494 -2.138 1.00 92.38 68 GLU A O 1
ATOM 526 N N . TRP A 1 69 ? 0.150 8.666 -3.371 1.00 96.12 69 TRP A N 1
ATOM 527 C CA . TRP A 1 69 ? -1.117 8.032 -3.016 1.00 96.12 69 TRP A CA 1
ATOM 528 C C . TRP A 1 69 ? -1.184 7.616 -1.544 1.00 96.12 69 TRP A C 1
ATOM 530 O O . TRP A 1 69 ? -2.277 7.571 -0.985 1.00 96.12 69 TRP A O 1
ATOM 540 N N . GLN A 1 70 ? -0.047 7.356 -0.887 1.00 96.75 70 GLN A N 1
ATOM 541 C CA . GLN A 1 70 ? -0.030 6.992 0.532 1.00 96.75 70 GLN A CA 1
ATOM 542 C C . GLN A 1 70 ? -0.572 8.132 1.397 1.00 96.75 70 GLN A C 1
ATOM 544 O O . GLN A 1 70 ? -1.421 7.911 2.263 1.00 96.75 70 GLN A O 1
ATOM 549 N N . SER A 1 71 ? -0.123 9.358 1.122 1.00 94.69 71 SER A N 1
ATOM 550 C CA . SER A 1 71 ? -0.605 10.573 1.782 1.00 94.69 71 SER A CA 1
ATOM 551 C C . SER A 1 71 ? -2.096 10.771 1.508 1.00 94.69 71 SER A C 1
ATOM 553 O O . SER A 1 71 ? -2.874 10.963 2.441 1.00 94.69 71 SER A O 1
ATOM 555 N N . ASN A 1 72 ? -2.520 10.596 0.250 1.00 96.00 72 ASN A N 1
ATOM 556 C CA . ASN A 1 72 ? -3.929 10.685 -0.129 1.00 96.00 72 ASN A CA 1
ATOM 557 C C . ASN A 1 72 ? -4.812 9.669 0.623 1.00 96.00 72 ASN A C 1
ATOM 559 O O . ASN A 1 72 ? -5.840 10.048 1.184 1.00 96.00 72 ASN A O 1
ATOM 563 N N . MET A 1 73 ? -4.425 8.393 0.672 1.00 97.62 73 MET A N 1
ATOM 564 C CA . MET A 1 73 ? -5.155 7.356 1.408 1.00 97.62 73 MET A CA 1
ATOM 565 C C . MET A 1 73 ? -5.214 7.690 2.903 1.00 97.62 73 MET A C 1
ATOM 567 O O . MET A 1 73 ? -6.284 7.646 3.507 1.00 97.62 73 MET A O 1
ATOM 571 N N . THR A 1 74 ? -4.084 8.097 3.487 1.00 97.00 74 THR A N 1
ATOM 572 C CA . THR A 1 74 ? -3.987 8.500 4.899 1.00 97.00 74 THR A CA 1
ATOM 573 C C . THR A 1 74 ? -4.974 9.626 5.221 1.00 97.00 74 THR A C 1
ATOM 575 O O . THR A 1 74 ? -5.730 9.526 6.188 1.00 97.00 74 THR A O 1
ATOM 578 N N . ASP A 1 75 ? -5.059 10.649 4.368 1.00 96.06 75 ASP A N 1
ATOM 579 C CA . ASP A 1 75 ? -5.997 11.764 4.528 1.00 96.06 75 ASP A CA 1
ATOM 580 C C . ASP A 1 75 ? -7.473 11.357 4.446 1.00 96.06 75 ASP A C 1
ATOM 582 O O . ASP A 1 75 ? -8.323 11.961 5.102 1.00 96.06 75 ASP A O 1
ATOM 586 N N . HIS A 1 76 ? -7.806 10.329 3.668 1.00 96.44 76 HIS A N 1
ATOM 587 C CA . HIS A 1 76 ? -9.171 9.807 3.600 1.00 96.44 76 HIS A CA 1
ATOM 588 C C . HIS A 1 76 ? -9.539 8.898 4.774 1.00 96.44 76 HIS A C 1
ATOM 590 O O . HIS A 1 76 ? -10.733 8.702 5.026 1.00 96.44 76 HIS A O 1
ATOM 596 N N . LEU A 1 77 ? -8.541 8.323 5.448 1.00 96.81 77 LEU A N 1
ATOM 597 C CA . LEU A 1 77 ? -8.706 7.416 6.583 1.00 96.81 77 LEU A CA 1
ATOM 598 C C . LEU A 1 77 ? -8.601 8.129 7.934 1.00 96.81 77 LEU A C 1
ATOM 600 O O . LEU A 1 77 ? -9.160 7.632 8.911 1.00 96.81 77 LEU A O 1
ATOM 604 N N . LYS A 1 78 ? -7.976 9.317 7.989 1.00 96.19 78 LYS A N 1
ATOM 605 C CA . LYS A 1 78 ? -7.851 10.121 9.217 1.00 96.19 78 LYS A CA 1
ATOM 606 C C . LYS A 1 78 ? -9.143 10.320 10.017 1.00 96.19 78 LYS A C 1
ATOM 608 O O . LYS A 1 78 ? -9.037 10.373 11.239 1.00 96.19 78 LYS A O 1
ATOM 613 N N . PRO A 1 79 ? -10.355 10.404 9.428 1.00 95.62 79 PRO A N 1
ATOM 614 C CA . PRO A 1 79 ? -11.575 10.613 10.208 1.00 95.62 79 PRO A CA 1
ATOM 615 C C . PRO A 1 79 ? -12.088 9.347 10.917 1.00 95.62 79 PRO A C 1
ATOM 617 O O . PRO A 1 79 ? -13.124 9.416 11.574 1.00 95.62 79 PRO A O 1
ATOM 620 N N . ALA A 1 80 ? -11.403 8.204 10.793 1.00 96.00 80 ALA A N 1
ATOM 621 C CA . ALA A 1 80 ? -11.807 6.921 11.366 1.00 96.00 80 ALA A CA 1
ATOM 622 C C . ALA A 1 80 ? -10.815 6.403 12.436 1.00 96.00 80 ALA A C 1
ATOM 624 O O . ALA A 1 80 ? -9.631 6.745 12.394 1.00 96.00 80 ALA A O 1
ATOM 625 N N . PRO A 1 81 ? -11.264 5.550 13.381 1.00 96.94 81 PRO A N 1
ATOM 626 C CA . PRO A 1 81 ? -10.415 4.915 14.397 1.00 96.94 81 PRO A CA 1
ATOM 627 C C . PRO A 1 81 ? -9.582 3.765 13.805 1.00 96.94 81 PRO A C 1
ATOM 629 O O . PRO A 1 81 ? -9.826 2.593 14.083 1.00 96.94 81 PRO A O 1
ATOM 632 N N . VAL A 1 82 ? -8.624 4.091 12.937 1.00 98.12 82 VAL A N 1
ATOM 633 C CA . VAL A 1 82 ? -7.777 3.102 12.253 1.00 98.12 82 VAL A CA 1
ATOM 634 C C . VAL A 1 82 ? -6.297 3.441 12.369 1.00 98.12 82 VAL A C 1
ATOM 636 O O . VAL A 1 82 ? -5.917 4.602 12.539 1.00 98.12 82 VAL A O 1
ATOM 639 N N . THR A 1 83 ? -5.451 2.415 12.265 1.00 98.62 83 THR A N 1
ATOM 640 C CA . THR A 1 83 ? -3.993 2.579 12.188 1.00 98.62 83 THR A CA 1
ATOM 641 C C . THR A 1 83 ? -3.517 2.427 10.746 1.00 98.62 83 THR A C 1
ATOM 643 O O . THR A 1 83 ? -3.701 1.381 10.127 1.00 98.62 83 THR A O 1
ATOM 646 N N . VAL A 1 84 ? -2.864 3.454 10.212 1.00 98.69 84 VAL A N 1
ATOM 647 C CA . VAL A 1 84 ? -2.201 3.422 8.904 1.00 98.69 84 VAL A CA 1
ATOM 648 C C . VAL A 1 84 ? -0.722 3.099 9.096 1.00 98.69 84 VAL A C 1
ATOM 650 O O . VAL A 1 84 ? -0.016 3.815 9.804 1.00 98.69 84 VAL A O 1
ATOM 653 N N . LEU A 1 85 ? -0.252 2.035 8.453 1.00 98.69 85 LEU A N 1
ATOM 654 C CA . LEU A 1 85 ? 1.153 1.642 8.388 1.00 98.69 85 LEU A CA 1
ATOM 655 C C . LEU A 1 85 ? 1.698 2.092 7.027 1.00 98.69 85 LEU A C 1
ATOM 657 O O . LEU A 1 85 ? 1.349 1.523 5.990 1.00 98.69 85 LEU A O 1
ATOM 661 N N . ASN A 1 86 ? 2.496 3.161 7.028 1.00 97.88 86 ASN A N 1
ATOM 662 C CA . ASN A 1 86 ? 2.965 3.814 5.809 1.00 97.88 86 ASN A CA 1
ATOM 663 C C . ASN A 1 86 ? 4.456 3.511 5.551 1.00 97.88 86 ASN A C 1
ATOM 665 O O . ASN A 1 86 ? 5.305 4.020 6.288 1.00 97.88 86 ASN A O 1
ATOM 669 N N . PRO A 1 87 ? 4.795 2.732 4.507 1.00 96.44 87 PRO A N 1
ATOM 670 C CA . PRO A 1 87 ? 6.183 2.417 4.175 1.00 96.44 87 PRO A CA 1
ATOM 671 C C . PRO A 1 87 ? 6.977 3.608 3.612 1.00 96.44 87 PRO A C 1
ATOM 673 O O . PRO A 1 87 ? 8.205 3.625 3.687 1.00 96.44 87 PRO A O 1
ATOM 676 N N . ARG A 1 88 ? 6.306 4.636 3.070 1.00 93.44 88 ARG A N 1
ATOM 677 C CA . ARG A 1 88 ? 6.964 5.802 2.462 1.00 93.44 88 ARG A CA 1
ATOM 678 C C . ARG A 1 88 ? 7.544 6.724 3.540 1.00 93.44 88 ARG A C 1
ATOM 680 O O . ARG A 1 88 ? 6.842 7.575 4.083 1.00 93.44 88 ARG A O 1
ATOM 687 N N . CYS A 1 89 ? 8.836 6.568 3.831 1.00 84.50 89 CYS A N 1
ATOM 688 C CA . CYS A 1 89 ? 9.584 7.457 4.721 1.00 84.50 89 CYS A CA 1
ATOM 689 C C . CYS A 1 89 ? 10.127 8.677 3.954 1.00 84.50 89 CYS A C 1
ATOM 691 O O . CYS A 1 89 ? 10.782 8.533 2.924 1.00 84.50 89 CYS A O 1
ATOM 693 N N . GLY A 1 90 ? 9.880 9.886 4.468 1.00 77.56 90 GLY A N 1
ATOM 694 C CA . GLY A 1 90 ? 10.376 11.136 3.873 1.00 77.56 90 GLY A CA 1
ATOM 695 C C . GLY A 1 90 ? 11.875 11.399 4.074 1.00 77.56 90 GLY A C 1
ATOM 696 O O . GLY A 1 90 ? 12.423 12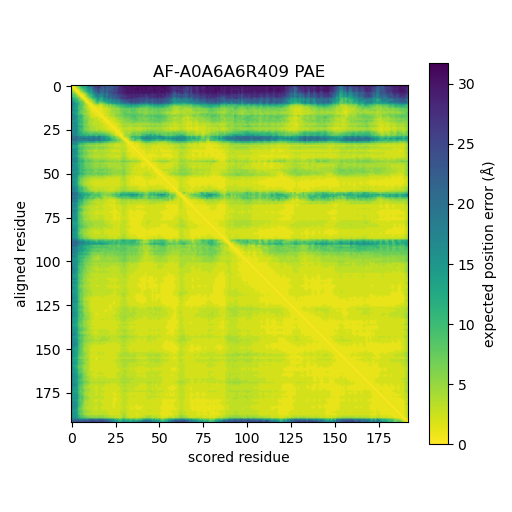.276 3.416 1.00 77.56 90 GLY A O 1
ATOM 697 N N . ASN A 1 91 ? 12.543 10.639 4.949 1.00 76.69 91 ASN A N 1
ATOM 698 C CA . ASN A 1 91 ? 13.941 10.849 5.344 1.00 76.69 91 ASN A CA 1
ATOM 699 C C . ASN A 1 91 ? 14.875 9.737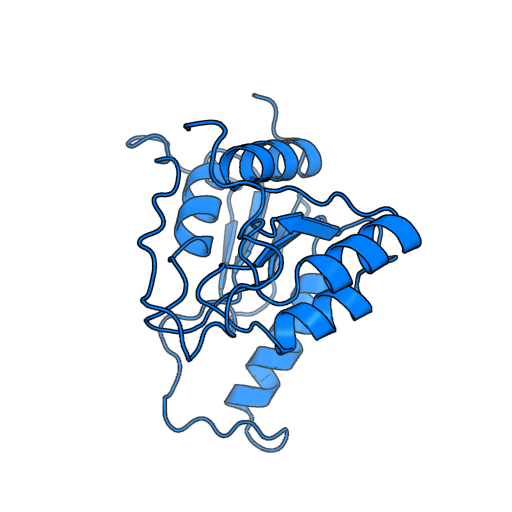 4.831 1.00 76.69 91 ASN A C 1
ATOM 701 O O . ASN A 1 91 ? 15.804 9.341 5.531 1.00 76.69 91 ASN A O 1
ATOM 705 N N . TRP A 1 92 ? 14.618 9.191 3.639 1.00 82.50 92 TRP A N 1
ATOM 706 C CA . TRP A 1 92 ? 15.466 8.140 3.071 1.00 82.50 92 TRP A CA 1
ATOM 707 C C . TRP A 1 92 ? 16.879 8.663 2.781 1.00 82.50 92 TRP A C 1
ATOM 709 O O . TRP A 1 92 ? 17.036 9.630 2.033 1.00 82.50 92 TRP A O 1
ATOM 719 N N . ASP A 1 93 ? 17.905 8.018 3.343 1.00 85.38 93 ASP A N 1
ATOM 720 C CA . ASP A 1 93 ? 19.297 8.353 3.036 1.00 85.38 93 ASP A CA 1
ATOM 721 C C . ASP A 1 93 ? 19.632 7.862 1.615 1.00 85.38 93 ASP A C 1
ATOM 723 O O . ASP A 1 93 ? 19.606 6.651 1.369 1.00 85.38 93 ASP A O 1
ATOM 727 N N . PRO A 1 94 ? 19.958 8.761 0.665 1.00 86.19 94 PRO A N 1
ATOM 728 C CA . PRO A 1 94 ? 20.273 8.383 -0.711 1.00 86.19 94 PRO A CA 1
ATOM 729 C C . PRO A 1 94 ? 21.529 7.510 -0.836 1.00 86.19 94 PRO A C 1
ATOM 731 O O . PRO A 1 94 ? 21.725 6.903 -1.886 1.00 86.19 94 PRO A O 1
ATOM 734 N N . ASN A 1 95 ? 22.367 7.434 0.204 1.00 90.12 95 ASN A N 1
ATOM 735 C CA . ASN A 1 95 ? 23.548 6.572 0.237 1.00 90.12 95 ASN A CA 1
ATOM 736 C C . ASN A 1 95 ? 23.249 5.155 0.752 1.00 90.12 95 ASN A C 1
ATOM 738 O O . ASN A 1 95 ? 24.156 4.324 0.760 1.00 90.12 95 ASN A O 1
ATOM 742 N N . THR A 1 96 ? 22.010 4.877 1.175 1.00 89.50 96 THR A N 1
ATOM 743 C CA . THR A 1 96 ? 21.592 3.551 1.651 1.00 89.50 96 THR A CA 1
ATOM 744 C C . THR A 1 96 ? 21.849 2.498 0.577 1.00 89.50 96 THR A C 1
ATOM 746 O O . THR A 1 96 ? 21.369 2.615 -0.555 1.00 89.50 96 THR A O 1
ATOM 749 N N . VAL A 1 97 ? 22.580 1.443 0.935 1.00 93.62 97 VAL A N 1
ATOM 750 C CA . VAL A 1 97 ? 22.896 0.340 0.025 1.00 93.62 97 VAL A CA 1
ATOM 751 C C . VAL A 1 97 ? 21.801 -0.715 0.123 1.00 93.62 97 VAL A C 1
ATOM 753 O O . VAL A 1 97 ? 21.415 -1.127 1.210 1.00 93.62 97 VAL A O 1
ATOM 756 N N . SER A 1 98 ? 21.314 -1.192 -1.024 1.00 92.88 98 SER A N 1
ATOM 757 C CA . SER A 1 98 ? 20.325 -2.277 -1.099 1.00 92.88 98 SER A CA 1
ATOM 758 C C . SER A 1 98 ? 20.956 -3.649 -0.802 1.00 92.88 98 SER A C 1
ATOM 760 O O . SER A 1 98 ? 20.956 -4.535 -1.658 1.00 92.88 98 SER A O 1
ATOM 762 N N . ASP A 1 99 ? 21.510 -3.816 0.398 1.00 96.12 99 ASP A N 1
ATOM 763 C CA . ASP A 1 99 ? 22.146 -5.038 0.887 1.00 96.12 99 ASP A CA 1
ATOM 764 C C . ASP A 1 99 ? 21.751 -5.305 2.346 1.00 96.12 99 ASP A C 1
ATOM 766 O O . ASP A 1 99 ? 21.609 -4.384 3.144 1.00 96.12 99 ASP A O 1
ATOM 770 N N . ILE A 1 100 ? 21.593 -6.577 2.720 1.00 95.69 100 ILE A N 1
ATOM 771 C CA . ILE A 1 100 ? 21.171 -6.975 4.076 1.00 95.69 100 ILE A CA 1
ATOM 772 C C . ILE A 1 100 ? 22.162 -6.553 5.175 1.00 95.69 100 ILE A C 1
ATOM 774 O O . ILE A 1 100 ? 21.792 -6.481 6.349 1.00 95.69 100 ILE A O 1
ATOM 778 N N . SER A 1 101 ? 23.425 -6.302 4.821 1.00 97.25 101 SER A N 1
ATOM 779 C CA . SER A 1 101 ? 24.434 -5.788 5.748 1.00 97.25 101 SER A CA 1
ATOM 780 C C . SER A 1 101 ? 24.258 -4.303 6.077 1.00 97.25 101 SER A C 1
ATOM 782 O O . SER A 1 101 ? 24.747 -3.870 7.122 1.00 97.25 101 SER A O 1
ATOM 784 N N . ASP A 1 102 ? 23.535 -3.539 5.249 1.00 96.56 102 ASP A N 1
ATOM 785 C CA . ASP A 1 102 ? 23.167 -2.156 5.543 1.00 96.56 102 ASP A CA 1
ATOM 786 C C . ASP A 1 102 ? 21.985 -2.144 6.536 1.00 96.56 102 ASP A C 1
ATOM 788 O O . ASP A 1 102 ? 20.886 -2.615 6.218 1.00 96.56 102 ASP A O 1
ATOM 792 N N . PRO A 1 103 ? 22.174 -1.634 7.766 1.00 94.00 103 PRO A N 1
ATOM 793 C CA . PRO A 1 103 ? 21.149 -1.687 8.802 1.00 94.00 103 PRO A CA 1
ATOM 794 C C . PRO A 1 103 ? 19.931 -0.807 8.491 1.00 94.00 103 PRO A C 1
ATOM 796 O O . PRO A 1 103 ? 18.837 -1.132 8.953 1.00 94.00 103 PRO A O 1
ATOM 799 N N . THR A 1 104 ? 20.094 0.273 7.721 1.00 93.12 104 THR A N 1
ATOM 800 C CA . THR A 1 104 ? 18.995 1.163 7.322 1.00 93.12 104 THR A CA 1
ATOM 801 C C . THR A 1 104 ? 18.109 0.460 6.305 1.00 93.12 104 THR A C 1
ATOM 803 O O . THR A 1 104 ? 16.890 0.398 6.480 1.00 93.12 104 THR A O 1
ATOM 806 N N . PHE A 1 105 ? 18.724 -0.136 5.278 1.00 94.88 105 PHE A N 1
ATOM 807 C CA . PHE A 1 105 ? 18.002 -0.931 4.289 1.00 94.88 105 PHE A CA 1
ATOM 808 C C . PHE A 1 105 ? 17.309 -2.131 4.932 1.00 94.88 105 PHE A C 1
ATOM 810 O O . PHE A 1 105 ? 16.101 -2.310 4.769 1.00 94.88 105 PHE A O 1
ATOM 817 N N . ARG A 1 106 ? 18.051 -2.930 5.710 1.00 95.44 106 ARG A N 1
ATOM 818 C CA . ARG A 1 106 ? 17.496 -4.100 6.395 1.00 95.44 106 ARG A CA 1
ATOM 819 C C . ARG A 1 106 ? 16.342 -3.705 7.312 1.00 95.44 106 ARG A C 1
ATOM 821 O O . ARG A 1 106 ? 15.290 -4.330 7.244 1.00 95.44 106 ARG A O 1
ATOM 828 N N . GLY A 1 107 ? 16.513 -2.654 8.114 1.00 95.06 107 GLY A N 1
ATOM 829 C CA . GLY A 1 107 ? 15.479 -2.170 9.026 1.00 95.06 107 GLY A CA 1
ATOM 830 C C . GLY A 1 107 ? 14.202 -1.735 8.306 1.00 95.06 107 GLY A C 1
ATOM 831 O O . GLY A 1 107 ? 13.113 -2.032 8.785 1.00 95.06 107 GLY A O 1
ATOM 832 N N . GLN A 1 108 ? 14.313 -1.096 7.136 1.00 94.94 108 GLN A N 1
ATOM 833 C CA . GLN A 1 108 ? 13.156 -0.775 6.293 1.00 94.94 108 GLN A CA 1
ATOM 834 C C . GLN A 1 108 ? 12.429 -2.046 5.836 1.00 94.94 108 GLN A C 1
ATOM 836 O O . GLN A 1 108 ? 11.226 -2.170 6.049 1.00 94.94 108 GLN A O 1
ATOM 841 N N . VAL A 1 109 ? 13.155 -2.994 5.238 1.00 95.88 109 VAL A N 1
ATOM 842 C CA . VAL A 1 109 ? 12.564 -4.219 4.673 1.00 95.88 109 VAL A CA 1
ATOM 843 C C . VAL A 1 109 ? 11.944 -5.098 5.765 1.00 95.88 109 VAL A C 1
ATOM 845 O O . VAL A 1 109 ? 10.838 -5.614 5.600 1.00 95.88 109 VAL A O 1
ATOM 848 N N . GLU A 1 110 ? 12.622 -5.251 6.905 1.00 97.25 110 GLU A N 1
ATOM 849 C CA . GLU A 1 110 ? 12.103 -5.988 8.064 1.00 97.25 110 GLU A CA 1
ATOM 850 C C . GLU A 1 110 ? 10.848 -5.320 8.632 1.00 97.25 110 GLU A C 1
ATOM 852 O O . GLU A 1 110 ? 9.865 -6.006 8.922 1.00 97.25 110 GLU A O 1
ATOM 857 N N . TRP A 1 111 ? 10.844 -3.986 8.728 1.00 97.75 111 TRP A N 1
ATOM 858 C CA . TRP A 1 111 ? 9.678 -3.230 9.174 1.00 97.75 111 TRP A CA 1
ATOM 859 C C . TRP A 1 111 ? 8.485 -3.420 8.236 1.00 97.75 111 TRP A C 1
ATOM 861 O O . TRP A 1 111 ? 7.382 -3.679 8.711 1.00 97.75 111 TRP A O 1
ATOM 871 N N . GLU A 1 112 ? 8.685 -3.327 6.918 1.00 98.06 112 GLU A N 1
ATOM 872 C CA . GLU A 1 112 ? 7.621 -3.517 5.921 1.00 98.06 112 GLU A CA 1
ATOM 873 C C . GLU A 1 112 ? 7.018 -4.921 6.012 1.00 98.06 112 GLU A C 1
ATOM 875 O O . GLU A 1 112 ? 5.793 -5.081 6.047 1.00 98.06 112 GLU A O 1
ATOM 880 N N . LEU A 1 113 ? 7.872 -5.940 6.140 1.00 98.25 113 LEU A N 1
ATOM 881 C CA . LEU A 1 113 ? 7.445 -7.325 6.298 1.00 98.25 113 LEU A CA 1
ATOM 882 C C . LEU A 1 113 ? 6.656 -7.545 7.598 1.00 98.25 113 LEU A C 1
ATOM 884 O O . LEU A 1 113 ? 5.598 -8.182 7.584 1.00 98.25 113 LEU A O 1
ATOM 888 N N . GLU A 1 114 ? 7.136 -7.025 8.729 1.00 98.50 114 GLU A N 1
ATOM 889 C CA . GLU A 1 114 ? 6.441 -7.128 10.016 1.00 98.50 114 GLU A CA 1
ATOM 890 C C . GLU A 1 114 ? 5.102 -6.372 9.994 1.00 98.50 114 GLU A C 1
ATOM 892 O O . GLU A 1 114 ? 4.078 -6.891 10.451 1.00 98.50 114 GLU A O 1
ATOM 897 N N . ALA A 1 115 ? 5.085 -5.173 9.412 1.00 98.56 115 ALA A N 1
ATOM 898 C CA . ALA A 1 115 ? 3.904 -4.332 9.296 1.00 98.56 115 ALA A CA 1
ATOM 899 C C . ALA A 1 115 ? 2.812 -4.995 8.439 1.00 98.56 115 ALA A C 1
ATOM 901 O O . ALA A 1 115 ? 1.658 -5.052 8.867 1.00 98.56 115 ALA A O 1
ATOM 902 N N . MET A 1 116 ? 3.159 -5.573 7.281 1.00 98.69 116 MET A N 1
ATOM 903 C CA . MET A 1 116 ? 2.208 -6.342 6.464 1.00 98.69 116 MET A CA 1
ATOM 904 C C . MET A 1 116 ? 1.658 -7.567 7.205 1.00 98.69 116 MET A C 1
ATOM 906 O O . MET A 1 116 ? 0.457 -7.847 7.141 1.00 98.69 116 MET A O 1
ATOM 910 N N . ASN A 1 117 ? 2.505 -8.282 7.954 1.00 98.38 117 ASN A N 1
ATOM 911 C CA . ASN A 1 117 ? 2.070 -9.430 8.751 1.00 98.38 117 ASN A CA 1
ATOM 912 C C . ASN A 1 117 ? 1.062 -9.035 9.841 1.00 98.38 117 ASN A C 1
ATOM 914 O O . ASN A 1 117 ? 0.073 -9.747 10.044 1.00 98.38 117 ASN A O 1
ATOM 918 N N . LYS A 1 118 ? 1.276 -7.895 10.508 1.00 98.12 118 LYS A N 1
ATOM 919 C CA . LYS A 1 118 ? 0.402 -7.379 11.574 1.00 98.12 118 LYS A CA 1
ATOM 920 C C . LYS A 1 118 ? -0.878 -6.714 11.065 1.00 98.12 118 LYS A C 1
ATOM 922 O O . LYS A 1 118 ? -1.882 -6.737 11.773 1.00 98.12 118 LYS A O 1
ATOM 927 N N . ALA A 1 119 ? -0.867 -6.145 9.861 1.00 98.56 119 ALA A N 1
ATOM 928 C CA . ALA A 1 119 ? -2.002 -5.395 9.333 1.00 98.56 119 ALA A CA 1
ATOM 929 C C . ALA A 1 119 ? -3.286 -6.239 9.229 1.00 98.56 119 ALA A C 1
ATOM 931 O O . ALA A 1 119 ? -3.247 -7.442 8.935 1.00 98.56 119 ALA A O 1
ATOM 932 N N . THR A 1 120 ? -4.439 -5.591 9.421 1.00 98.56 120 THR A N 1
ATOM 933 C CA . THR A 1 120 ? -5.762 -6.175 9.133 1.00 98.56 120 THR A CA 1
ATOM 934 C C . THR A 1 120 ? -6.001 -6.247 7.624 1.00 98.56 120 THR A C 1
ATOM 936 O O . THR A 1 120 ? -6.502 -7.250 7.116 1.00 98.56 120 THR A O 1
ATOM 939 N N . VAL A 1 121 ? -5.615 -5.191 6.904 1.00 98.81 121 VAL A N 1
ATOM 940 C CA . VAL A 1 121 ? -5.756 -5.040 5.452 1.00 98.81 121 VAL A CA 1
ATOM 941 C C . VAL A 1 121 ? -4.403 -4.690 4.839 1.00 98.81 121 VAL A C 1
ATOM 943 O O . VAL A 1 121 ? -3.667 -3.864 5.371 1.00 98.81 121 VAL A O 1
ATOM 946 N N . ILE A 1 122 ? -4.089 -5.277 3.687 1.00 98.88 122 ILE A N 1
ATOM 947 C CA . ILE A 1 122 ? -2.971 -4.845 2.843 1.00 98.88 122 ILE A CA 1
ATOM 948 C C . ILE A 1 122 ? -3.584 -4.175 1.617 1.00 98.88 122 ILE A C 1
ATOM 950 O O . ILE A 1 122 ? -4.175 -4.840 0.766 1.00 98.88 122 ILE A O 1
ATOM 954 N N . ALA A 1 123 ? -3.480 -2.851 1.559 1.00 98.88 123 ALA A N 1
ATOM 955 C CA . ALA A 1 123 ? -3.939 -2.046 0.441 1.00 98.88 123 ALA A CA 1
ATOM 956 C C . ALA A 1 123 ? -2.757 -1.840 -0.510 1.00 98.88 123 ALA A C 1
ATOM 958 O O . ALA A 1 123 ? -1.855 -1.063 -0.211 1.00 98.88 123 ALA A O 1
ATOM 959 N N . MET A 1 124 ? -2.761 -2.546 -1.643 1.00 98.88 124 MET A N 1
ATOM 960 C CA . MET A 1 124 ? -1.697 -2.475 -2.639 1.00 98.88 124 MET A CA 1
ATOM 961 C C . MET A 1 124 ? -2.099 -1.622 -3.842 1.00 98.88 124 MET A C 1
ATOM 963 O O . MET A 1 124 ? -3.008 -1.998 -4.581 1.00 98.88 124 MET A O 1
ATOM 967 N N . TYR A 1 125 ? -1.395 -0.517 -4.084 1.00 98.62 125 TYR A N 1
ATOM 968 C CA . TYR A 1 125 ? -1.596 0.327 -5.268 1.00 98.62 125 TYR A CA 1
ATOM 969 C C . TYR A 1 125 ? -0.392 0.261 -6.216 1.00 98.62 125 TYR A C 1
ATOM 971 O O . TYR A 1 125 ? 0.730 0.616 -5.851 1.00 98.62 125 TYR A O 1
ATOM 979 N N . LEU A 1 126 ? -0.626 -0.190 -7.449 1.00 98.06 126 LEU A N 1
ATOM 980 C CA . LEU A 1 126 ? 0.388 -0.290 -8.498 1.00 98.06 126 LEU A CA 1
ATOM 981 C C . LEU A 1 126 ? 0.210 0.855 -9.497 1.00 98.06 126 LEU A C 1
ATOM 983 O O . LEU A 1 126 ? -0.688 0.817 -10.327 1.00 98.06 126 LEU A O 1
ATOM 987 N N . ASP A 1 127 ? 1.067 1.865 -9.429 1.00 95.88 127 ASP A N 1
ATOM 988 C CA . ASP A 1 127 ? 1.045 3.025 -10.325 1.00 95.88 127 ASP A CA 1
ATOM 989 C C . ASP A 1 127 ? 1.495 2.639 -11.750 1.00 95.88 127 ASP A C 1
ATOM 991 O O . ASP A 1 127 ? 2.518 1.971 -11.935 1.00 95.88 127 ASP A O 1
ATOM 995 N N . GLU A 1 128 ? 0.755 3.067 -12.776 1.00 94.88 128 GLU A N 1
ATOM 996 C CA . GLU A 1 128 ? 1.028 2.730 -14.181 1.00 94.88 128 GLU A CA 1
ATOM 997 C C . GLU A 1 128 ? 2.359 3.268 -14.726 1.00 94.88 128 GLU A C 1
ATOM 999 O O . GLU A 1 128 ? 2.889 2.716 -15.696 1.00 94.88 128 GLU A O 1
ATOM 1004 N N . ASN A 1 129 ? 2.924 4.290 -14.081 1.00 94.31 129 ASN A N 1
ATOM 1005 C CA . ASN A 1 129 ? 4.223 4.865 -14.418 1.00 94.31 129 ASN A CA 1
ATOM 1006 C C . ASN A 1 129 ? 5.403 4.098 -13.797 1.00 94.31 129 ASN A C 1
ATOM 1008 O O . ASN A 1 129 ? 6.561 4.454 -14.028 1.00 94.31 129 ASN A O 1
ATOM 1012 N N . THR A 1 130 ? 5.135 3.071 -12.987 1.00 94.81 130 THR A N 1
ATOM 1013 C CA . THR A 1 130 ? 6.149 2.372 -12.183 1.00 94.81 130 THR A CA 1
ATOM 1014 C C . THR A 1 130 ? 6.331 0.915 -12.586 1.00 94.81 130 THR A C 1
ATOM 1016 O O . THR A 1 130 ? 5.499 0.317 -13.272 1.00 94.81 130 THR A O 1
ATOM 1019 N N . VAL A 1 131 ? 7.455 0.333 -12.163 1.00 94.50 131 VAL A N 1
ATOM 1020 C CA . VAL A 1 131 ? 7.765 -1.089 -12.401 1.00 94.50 131 VAL A CA 1
ATOM 1021 C C . VAL A 1 131 ? 7.309 -1.967 -11.228 1.00 94.50 131 VAL A C 1
ATOM 1023 O O . VAL A 1 131 ? 6.816 -3.074 -11.453 1.00 94.50 131 VAL A O 1
ATOM 1026 N N . SER A 1 132 ? 7.455 -1.454 -10.002 1.00 95.50 132 SER A N 1
ATOM 1027 C CA . SER A 1 132 ? 7.057 -2.063 -8.719 1.00 95.50 132 SER A CA 1
ATOM 1028 C C . SER A 1 132 ? 7.506 -3.518 -8.496 1.00 95.50 132 SER A C 1
ATOM 1030 O O . SER A 1 132 ? 6.686 -4.360 -8.129 1.00 95.50 132 SER A O 1
ATOM 1032 N N . PRO A 1 133 ? 8.798 -3.857 -8.696 1.00 95.88 133 PRO A N 1
ATOM 1033 C CA . PRO A 1 133 ? 9.271 -5.238 -8.581 1.00 95.88 133 PRO A CA 1
ATOM 1034 C C . PRO A 1 133 ? 9.098 -5.816 -7.170 1.00 95.88 133 PRO A C 1
ATOM 1036 O O . PRO A 1 133 ? 8.650 -6.952 -7.035 1.00 95.88 133 PRO A O 1
ATOM 1039 N N . ILE A 1 134 ? 9.397 -5.032 -6.129 1.00 97.06 134 ILE A N 1
ATOM 1040 C CA . ILE A 1 134 ? 9.243 -5.471 -4.735 1.00 97.06 134 ILE A CA 1
ATOM 1041 C C . ILE A 1 134 ? 7.763 -5.651 -4.397 1.00 97.06 134 ILE A C 1
ATOM 1043 O O . ILE A 1 134 ? 7.381 -6.695 -3.886 1.00 97.06 134 ILE A O 1
ATOM 1047 N N . SER A 1 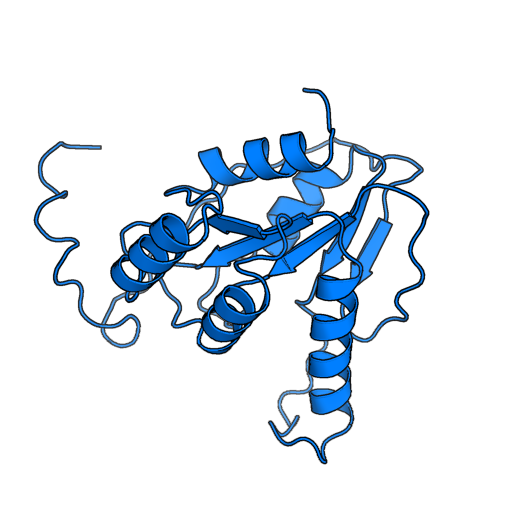135 ? 6.891 -4.734 -4.817 1.00 98.25 135 SER A N 1
ATOM 1048 C CA . SER A 1 135 ? 5.450 -4.886 -4.584 1.00 98.25 135 SER A CA 1
ATOM 1049 C C . SER A 1 135 ? 4.847 -6.108 -5.281 1.00 98.25 135 SER A C 1
ATOM 1051 O O . SER A 1 135 ? 3.918 -6.718 -4.764 1.00 98.25 135 SER A O 1
ATOM 1053 N N . LEU A 1 136 ? 5.378 -6.520 -6.438 1.00 98.31 136 LEU A N 1
ATOM 1054 C CA . LEU A 1 136 ? 4.968 -7.774 -7.079 1.00 98.31 136 LEU A CA 1
ATOM 1055 C C . LEU A 1 136 ? 5.436 -9.016 -6.300 1.00 98.31 136 LEU A C 1
ATOM 1057 O O . LEU A 1 136 ? 4.726 -10.023 -6.298 1.00 98.31 136 LEU A O 1
ATOM 1061 N N . LEU A 1 137 ? 6.586 -8.950 -5.619 1.00 98.25 137 LEU A N 1
ATOM 1062 C CA . LEU A 1 137 ? 7.031 -9.995 -4.692 1.00 98.25 137 LEU A CA 1
ATOM 1063 C C . LEU A 1 137 ? 6.104 -10.070 -3.468 1.00 98.25 137 LEU A C 1
ATOM 1065 O O . LEU A 1 137 ? 5.630 -11.152 -3.123 1.00 98.25 137 LEU A O 1
ATOM 1069 N N . GLU A 1 138 ? 5.787 -8.925 -2.864 1.00 98.56 138 GLU A N 1
ATOM 1070 C CA . GLU A 1 138 ? 4.857 -8.811 -1.731 1.00 98.56 138 GLU A CA 1
ATOM 1071 C C . GLU A 1 138 ? 3.458 -9.325 -2.086 1.00 98.56 138 GLU A C 1
ATOM 1073 O O . GLU A 1 138 ? 2.827 -10.023 -1.292 1.00 98.56 138 GLU A O 1
ATOM 1078 N N . LEU A 1 139 ? 2.986 -9.039 -3.306 1.00 98.62 139 LEU A N 1
ATOM 1079 C CA . LEU A 1 139 ? 1.716 -9.549 -3.817 1.00 98.62 139 LEU A CA 1
ATOM 1080 C C . LEU A 1 139 ? 1.705 -11.072 -3.770 1.00 98.62 139 LEU A C 1
ATOM 1082 O O . LEU A 1 139 ? 0.751 -11.659 -3.266 1.00 98.62 139 LEU A O 1
ATOM 1086 N N . GLY A 1 140 ? 2.763 -11.709 -4.280 1.00 98.38 140 GLY A N 1
ATOM 1087 C CA . GLY A 1 140 ? 2.910 -13.161 -4.240 1.00 98.38 140 GLY A CA 1
ATOM 1088 C C . GLY A 1 140 ? 2.941 -13.702 -2.811 1.00 98.38 140 GLY A C 1
ATOM 1089 O O . GLY A 1 140 ? 2.251 -14.675 -2.517 1.00 98.38 140 GLY A O 1
ATOM 1090 N N . LEU A 1 141 ? 3.681 -13.037 -1.919 1.00 98.56 141 LEU A N 1
ATOM 1091 C CA . LEU A 1 141 ? 3.819 -13.427 -0.514 1.00 98.56 141 LEU A CA 1
ATOM 1092 C C . LEU A 1 141 ? 2.483 -13.401 0.248 1.00 98.56 141 LEU A C 1
ATOM 1094 O O . LEU A 1 141 ? 2.219 -14.291 1.053 1.00 98.56 141 LEU A O 1
ATOM 1098 N N . PHE A 1 142 ? 1.623 -12.413 -0.022 1.00 98.62 142 PHE A N 1
ATOM 1099 C CA . PHE A 1 142 ? 0.360 -12.215 0.701 1.00 98.62 142 PHE A CA 1
ATOM 1100 C C . PHE A 1 142 ? -0.901 -12.609 -0.085 1.00 98.62 142 PHE A C 1
ATOM 1102 O O . PHE A 1 142 ? -2.012 -12.400 0.416 1.00 98.62 142 PHE A O 1
ATOM 1109 N N . ALA A 1 143 ? -0.769 -13.220 -1.266 1.00 98.38 143 ALA A N 1
ATOM 1110 C CA . ALA A 1 143 ? -1.890 -13.558 -2.152 1.00 98.38 143 ALA A CA 1
ATOM 1111 C C . ALA A 1 143 ? -2.972 -14.427 -1.484 1.00 98.38 143 ALA A C 1
ATOM 1113 O O . ALA A 1 143 ? -4.156 -14.252 -1.759 1.00 98.38 143 ALA A O 1
ATOM 1114 N N . THR A 1 144 ? -2.582 -15.335 -0.584 1.00 98.06 144 THR A N 1
ATOM 1115 C CA . THR A 1 144 ? -3.492 -16.259 0.121 1.00 98.06 144 THR A CA 1
ATOM 1116 C C . THR A 1 144 ? -3.850 -15.806 1.536 1.00 98.06 144 THR A C 1
ATOM 1118 O O . THR A 1 144 ? -4.547 -16.518 2.252 1.00 98.06 144 THR A O 1
ATOM 1121 N N . SER A 1 145 ? -3.382 -14.631 1.968 1.00 98.19 145 SER A N 1
ATOM 1122 C CA . SER A 1 145 ? -3.572 -14.150 3.346 1.00 98.19 145 SER A CA 1
ATOM 1123 C C . SER A 1 145 ? -5.023 -13.799 3.682 1.00 98.19 145 SER A C 1
ATOM 1125 O O . SER A 1 145 ? -5.371 -13.655 4.852 1.00 98.19 145 SER A O 1
ATOM 1127 N N . GLY A 1 146 ? -5.854 -13.571 2.661 1.00 98.06 146 GLY A N 1
ATOM 1128 C CA . GLY A 1 146 ? -7.192 -13.013 2.819 1.00 98.06 146 GLY A CA 1
ATOM 1129 C C . GLY A 1 146 ? -7.211 -11.531 3.204 1.00 98.06 146 GLY A C 1
ATOM 1130 O O . GLY A 1 146 ? -8.303 -10.999 3.368 1.00 98.06 146 GLY A O 1
ATOM 1131 N N . LYS A 1 147 ? -6.057 -10.853 3.331 1.00 98.44 147 LYS A N 1
ATOM 1132 C CA . LYS A 1 147 ? -5.931 -9.433 3.731 1.00 98.44 147 LYS A CA 1
ATOM 1133 C C . LYS A 1 147 ? -5.760 -8.468 2.554 1.00 98.44 147 LYS A C 1
ATOM 1135 O O . LYS A 1 147 ? -5.958 -7.267 2.721 1.00 98.44 147 LYS A O 1
ATOM 1140 N N . LEU A 1 148 ? -5.351 -8.987 1.399 1.00 98.75 148 LEU A N 1
ATOM 1141 C CA . LEU A 1 148 ? -4.885 -8.212 0.253 1.00 98.75 148 LEU A CA 1
ATOM 1142 C C . LEU A 1 148 ? -6.040 -7.638 -0.582 1.00 98.75 148 LEU A C 1
ATOM 1144 O O . LEU A 1 148 ? -6.969 -8.359 -0.938 1.00 98.75 148 LEU A O 1
ATOM 1148 N N . ILE A 1 149 ? -5.935 -6.358 -0.936 1.00 98.69 149 ILE A N 1
ATOM 1149 C CA . ILE A 1 149 ? -6.757 -5.657 -1.933 1.00 98.69 149 ILE A CA 1
ATOM 1150 C C . ILE A 1 149 ? -5.784 -4.986 -2.900 1.00 98.69 149 ILE A C 1
ATOM 1152 O O . ILE A 1 149 ? -4.892 -4.265 -2.451 1.00 98.69 149 ILE A O 1
ATOM 1156 N N . VAL A 1 150 ? -5.945 -5.192 -4.207 1.00 98.81 150 VAL A N 1
ATOM 1157 C CA . VAL A 1 150 ? -5.016 -4.657 -5.212 1.00 98.81 150 VAL A CA 1
ATOM 1158 C C . VAL A 1 150 ? -5.729 -3.688 -6.146 1.00 98.81 150 VAL A C 1
ATOM 1160 O O . VAL A 1 150 ? -6.688 -4.058 -6.816 1.00 98.81 150 VAL A O 1
ATOM 1163 N N . CYS A 1 151 ? -5.214 -2.468 -6.259 1.00 98.69 151 CYS A N 1
ATOM 1164 C CA . CYS A 1 151 ? -5.507 -1.556 -7.357 1.00 98.69 151 CYS A CA 1
ATOM 1165 C C . CYS A 1 151 ? -4.368 -1.609 -8.369 1.00 98.69 151 CYS A C 1
ATOM 1167 O O . CYS A 1 151 ? -3.216 -1.315 -8.053 1.00 98.69 151 CYS A O 1
ATOM 1169 N N . CYS A 1 152 ? -4.693 -1.984 -9.599 1.00 98.19 152 CYS A N 1
ATOM 1170 C CA . CYS A 1 152 ? -3.729 -2.108 -10.679 1.00 98.19 152 CYS A CA 1
ATOM 1171 C C . CYS A 1 152 ? -4.371 -1.537 -11.945 1.00 98.19 152 CYS A C 1
ATOM 1173 O O . CYS A 1 152 ? -5.138 -2.253 -12.590 1.00 98.19 152 CYS A O 1
ATOM 1175 N N . PRO A 1 153 ? -4.087 -0.287 -12.334 1.00 95.88 153 PRO A N 1
ATOM 1176 C CA . PRO A 1 153 ? -4.615 0.306 -13.552 1.00 95.88 153 PRO A CA 1
ATOM 1177 C C . PRO A 1 153 ? -4.314 -0.545 -14.778 1.00 95.88 153 PRO A C 1
ATOM 1179 O O . PRO A 1 153 ? -3.312 -1.268 -14.839 1.00 95.88 153 PRO A O 1
ATOM 1182 N N . ARG A 1 154 ? -5.187 -0.459 -15.784 1.00 93.62 154 ARG A N 1
ATOM 1183 C CA . ARG A 1 154 ? -5.065 -1.260 -17.013 1.00 93.62 154 ARG A CA 1
ATOM 1184 C C . ARG A 1 154 ? -3.729 -1.057 -17.718 1.00 93.62 154 ARG A C 1
ATOM 1186 O O . ARG A 1 154 ? -3.219 -2.003 -18.310 1.00 93.62 154 ARG A O 1
ATOM 1193 N N . ALA A 1 155 ? -3.163 0.145 -17.635 1.00 93.75 155 ALA A N 1
ATOM 1194 C CA . ALA A 1 155 ? -1.889 0.464 -18.256 1.00 93.75 155 ALA A CA 1
ATOM 1195 C C . ALA A 1 155 ? -0.673 -0.099 -17.499 1.00 93.75 155 ALA A C 1
ATOM 1197 O O . ALA A 1 155 ? 0.430 -0.096 -18.050 1.00 93.75 155 ALA A O 1
ATOM 1198 N N . PHE A 1 156 ? -0.826 -0.626 -16.278 1.00 94.88 156 PHE A N 1
ATOM 1199 C CA . PHE A 1 156 ? 0.294 -1.224 -15.555 1.00 94.88 156 PHE A CA 1
ATOM 1200 C C . PHE A 1 156 ? 0.908 -2.381 -16.362 1.00 94.88 156 PHE A C 1
ATOM 1202 O O . PHE A 1 156 ? 0.241 -3.342 -16.744 1.00 94.88 156 PHE A O 1
ATOM 1209 N N . TRP A 1 157 ? 2.214 -2.302 -16.613 1.00 93.75 157 TRP A N 1
ATOM 1210 C CA . TRP A 1 157 ? 2.946 -3.140 -17.576 1.00 93.75 157 TRP A CA 1
ATOM 1211 C C . TRP A 1 157 ? 2.937 -4.655 -17.291 1.00 93.75 157 TRP A C 1
ATOM 1213 O O . TRP A 1 157 ? 3.318 -5.465 -18.142 1.00 93.75 157 TRP A O 1
ATOM 1223 N N . ARG A 1 158 ? 2.525 -5.057 -16.083 1.00 95.38 158 ARG A N 1
ATOM 1224 C CA . ARG A 1 158 ? 2.364 -6.459 -15.671 1.00 95.38 158 ARG A CA 1
ATOM 1225 C C . ARG A 1 158 ? 0.938 -6.796 -15.234 1.00 95.38 158 ARG A C 1
ATOM 1227 O O . ARG A 1 158 ? 0.745 -7.860 -14.649 1.00 95.38 158 ARG A O 1
ATOM 1234 N N . LYS A 1 159 ? -0.066 -5.976 -15.582 1.00 95.81 159 LYS A N 1
ATOM 1235 C CA . LYS A 1 159 ? -1.487 -6.195 -15.243 1.00 95.81 159 LYS A CA 1
ATOM 1236 C C . LYS A 1 159 ? -1.957 -7.613 -15.568 1.00 95.81 159 LYS A C 1
ATOM 1238 O O . LYS A 1 159 ? -2.613 -8.222 -14.734 1.00 95.81 159 LYS A O 1
ATOM 1243 N N . GLY A 1 160 ? -1.565 -8.173 -16.715 1.00 95.94 160 GLY A N 1
ATOM 1244 C CA . GLY A 1 160 ? -1.918 -9.551 -17.085 1.00 95.94 160 GLY A CA 1
ATOM 1245 C C . GLY A 1 160 ? -1.448 -10.607 -16.072 1.00 95.94 160 GLY A C 1
ATOM 1246 O O . GLY A 1 160 ? -2.201 -11.515 -15.736 1.00 95.94 160 GLY A O 1
ATOM 1247 N N . ASN A 1 161 ? -0.243 -10.455 -15.510 1.00 96.94 161 ASN A N 1
ATOM 1248 C CA . ASN A 1 161 ? 0.266 -11.358 -14.469 1.00 96.94 161 ASN A CA 1
ATOM 1249 C C . ASN A 1 161 ? -0.532 -11.188 -13.170 1.00 96.94 161 ASN A C 1
ATOM 1251 O O . ASN A 1 161 ? -0.941 -12.170 -12.557 1.00 96.94 161 ASN A O 1
ATOM 1255 N N . VAL A 1 162 ? -0.820 -9.938 -12.793 1.00 98.31 162 VAL A N 1
ATOM 1256 C CA . VAL A 1 162 ? -1.641 -9.617 -11.616 1.00 98.31 162 VAL A CA 1
ATOM 1257 C C . VAL A 1 162 ? -3.058 -10.188 -11.755 1.00 98.31 162 VAL A C 1
ATOM 1259 O O . VAL A 1 162 ? -3.586 -10.736 -10.795 1.00 98.31 162 VAL A O 1
ATOM 1262 N N . GLN A 1 163 ? -3.658 -10.140 -12.950 1.00 98.50 163 GLN A N 1
ATOM 1263 C CA . GLN A 1 163 ? -4.970 -10.734 -13.236 1.00 98.50 163 GLN A CA 1
ATOM 1264 C C . GLN A 1 163 ? -4.977 -12.255 -13.056 1.00 98.50 163 GLN A C 1
ATOM 1266 O O . GLN A 1 163 ? -5.915 -12.793 -12.468 1.00 98.50 163 GLN A O 1
ATOM 1271 N N . VAL A 1 164 ? -3.940 -12.951 -13.534 1.00 98.44 164 VAL A N 1
ATOM 1272 C CA . VAL A 1 164 ? -3.808 -14.404 -13.338 1.00 98.44 164 VAL A CA 1
ATOM 1273 C C . VAL A 1 164 ? -3.709 -14.737 -11.849 1.00 98.44 164 VAL A C 1
ATOM 1275 O O . VAL A 1 164 ? -4.424 -15.621 -11.384 1.00 98.44 164 VAL A O 1
ATOM 1278 N N . MET A 1 165 ? -2.897 -13.993 -11.092 1.00 98.38 165 MET A N 1
ATOM 1279 C CA . MET A 1 165 ? -2.762 -14.170 -9.642 1.00 98.38 165 MET A CA 1
ATOM 1280 C C . MET A 1 165 ? -4.081 -13.897 -8.906 1.00 98.38 165 MET A C 1
ATOM 1282 O O . MET A 1 165 ? -4.491 -14.702 -8.073 1.00 98.38 165 MET A O 1
ATOM 1286 N N . ALA A 1 166 ? -4.780 -12.812 -9.253 1.00 98.56 166 ALA A N 1
ATOM 1287 C CA . ALA A 1 166 ? -6.072 -12.466 -8.662 1.00 98.56 166 ALA A CA 1
ATOM 1288 C C . ALA A 1 166 ? -7.106 -13.570 -8.897 1.00 98.56 166 ALA A C 1
ATOM 1290 O O . ALA A 1 166 ? -7.793 -13.990 -7.972 1.00 98.56 166 ALA A O 1
ATOM 1291 N N . LYS A 1 167 ? -7.169 -14.104 -10.123 1.00 98.38 167 LYS A N 1
ATOM 1292 C CA . LYS A 1 167 ? -8.048 -15.228 -10.457 1.00 98.38 167 LYS A CA 1
ATOM 1293 C C . LYS A 1 167 ? -7.667 -16.508 -9.709 1.00 98.38 167 LYS A C 1
ATOM 1295 O O . LYS A 1 167 ? -8.558 -17.243 -9.296 1.00 98.38 167 LYS A O 1
ATOM 1300 N N . ALA A 1 168 ? -6.373 -16.792 -9.569 1.00 98.25 168 ALA A N 1
ATOM 1301 C CA . ALA A 1 168 ? -5.884 -18.014 -8.934 1.00 98.25 168 ALA A CA 1
ATOM 1302 C C . ALA A 1 168 ? -6.109 -18.028 -7.414 1.00 98.25 168 ALA A C 1
ATOM 1304 O O . ALA A 1 168 ? -6.455 -19.071 -6.867 1.00 98.25 168 ALA A O 1
ATOM 1305 N N . TYR A 1 169 ? -5.930 -16.884 -6.745 1.00 98.19 169 TYR A N 1
ATOM 1306 C CA . TYR A 1 169 ? -5.944 -16.792 -5.278 1.00 98.19 169 TYR A CA 1
ATOM 1307 C C . TYR A 1 169 ? -7.142 -16.026 -4.699 1.00 98.19 169 TYR A C 1
ATOM 1309 O O . TYR A 1 169 ? -7.329 -16.014 -3.487 1.00 98.19 169 TYR A O 1
ATOM 1317 N N . GLY A 1 170 ? -7.981 -15.419 -5.542 1.00 97.81 170 GLY A N 1
ATOM 1318 C CA . GLY A 1 170 ? -9.268 -14.847 -5.141 1.00 97.81 170 GLY A CA 1
ATOM 1319 C C . GLY A 1 170 ? -9.201 -13.501 -4.414 1.00 97.81 170 GLY A C 1
ATOM 1320 O O . GLY A 1 170 ? -10.170 -13.137 -3.749 1.00 97.81 170 GLY A O 1
ATOM 1321 N N . PHE A 1 171 ? -8.099 -12.750 -4.516 1.00 98.31 171 PHE A N 1
ATOM 1322 C CA . PHE A 1 171 ? -8.036 -11.396 -3.954 1.00 98.31 171 PHE A CA 1
ATOM 1323 C C . PHE A 1 171 ? -8.732 -10.363 -4.869 1.00 98.31 171 PHE A C 1
ATOM 1325 O O . PHE A 1 171 ? -8.679 -10.501 -6.097 1.00 98.31 171 PHE A O 1
ATOM 1332 N N . PRO A 1 172 ? -9.356 -9.302 -4.314 1.00 98.44 172 PRO A N 1
ATOM 1333 C CA . PRO A 1 172 ? -9.947 -8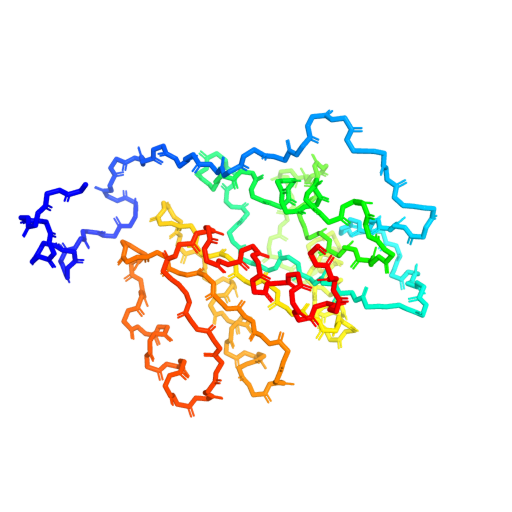.230 -5.112 1.00 98.44 172 PRO A CA 1
ATOM 1334 C C . PRO A 1 172 ? -8.902 -7.500 -5.963 1.00 98.44 172 PRO A C 1
ATOM 1336 O O . PRO A 1 172 ? -7.884 -7.032 -5.445 1.00 98.44 172 PRO A O 1
ATOM 1339 N N . LEU A 1 173 ? -9.186 -7.374 -7.260 1.00 98.69 173 LEU A N 1
ATOM 1340 C CA . LEU A 1 173 ? -8.374 -6.640 -8.225 1.00 98.69 173 LEU A CA 1
ATOM 1341 C C . LEU A 1 173 ? -9.215 -5.542 -8.877 1.00 98.69 173 LEU A C 1
ATOM 1343 O O . LEU A 1 173 ? -10.130 -5.838 -9.641 1.00 98.69 173 LEU A O 1
ATOM 1347 N N . LEU A 1 174 ? -8.868 -4.293 -8.591 1.00 98.50 174 LEU A N 1
ATOM 1348 C CA . LEU A 1 174 ? -9.579 -3.092 -9.022 1.00 98.50 174 LEU A CA 1
ATOM 1349 C C . LEU A 1 174 ? -8.769 -2.350 -10.089 1.00 98.50 174 LEU A C 1
ATOM 1351 O O . LEU A 1 174 ? -7.534 -2.456 -10.135 1.00 98.50 174 LEU A O 1
ATOM 1355 N N . ASP A 1 175 ? -9.465 -1.644 -10.980 1.00 97.00 175 ASP A N 1
A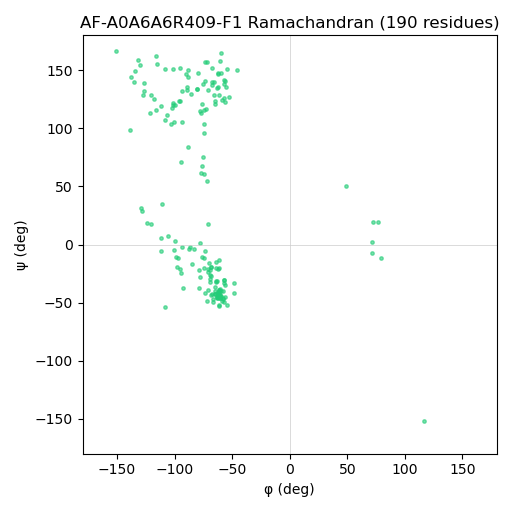TOM 1356 C CA . ASP A 1 175 ? -8.843 -0.954 -12.113 1.00 97.00 175 ASP A CA 1
ATOM 1357 C C . ASP A 1 175 ? -8.539 0.514 -11.785 1.00 97.00 175 ASP A C 1
ATOM 1359 O O . ASP A 1 175 ? -7.633 1.082 -12.396 1.00 97.00 175 ASP A O 1
ATOM 1363 N N . THR A 1 176 ? -9.255 1.131 -10.839 1.00 97.12 176 THR A N 1
ATOM 1364 C CA . THR A 1 176 ? -9.089 2.558 -10.523 1.00 97.12 176 THR A CA 1
ATOM 1365 C C . THR A 1 176 ? -8.961 2.843 -9.028 1.00 97.12 176 THR A C 1
ATOM 1367 O O . THR A 1 176 ? -9.377 2.058 -8.172 1.00 97.12 176 THR A O 1
ATOM 1370 N N . TYR A 1 177 ? -8.387 4.004 -8.701 1.00 97.12 177 TYR A N 1
ATOM 1371 C CA . TYR A 1 177 ? -8.255 4.439 -7.311 1.00 97.12 177 TYR A CA 1
ATOM 1372 C C . TYR A 1 177 ? -9.621 4.791 -6.691 1.00 97.12 177 TYR A C 1
ATOM 1374 O O . TYR A 1 177 ? -9.836 4.594 -5.496 1.00 97.12 177 TYR A O 1
ATOM 1382 N N . GLU A 1 178 ? -10.568 5.256 -7.509 1.00 96.19 178 GLU A N 1
ATOM 1383 C CA . GLU A 1 178 ? -11.951 5.556 -7.127 1.00 96.19 178 GLU A CA 1
ATOM 1384 C C . GLU A 1 178 ? -12.719 4.308 -6.681 1.00 96.19 178 GLU A C 1
ATOM 1386 O O . GLU A 1 178 ? -13.570 4.404 -5.801 1.00 96.19 178 GLU A O 1
ATOM 1391 N N . GLU A 1 179 ? -12.409 3.141 -7.250 1.00 97.38 179 GLU A N 1
ATOM 1392 C CA . GLU A 1 179 ? -12.923 1.844 -6.79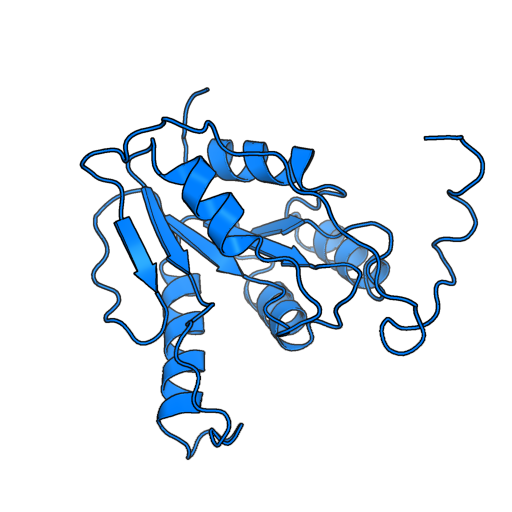2 1.00 97.38 179 GLU A CA 1
ATOM 1393 C C . GLU A 1 179 ? -12.154 1.347 -5.559 1.00 97.38 179 GLU A C 1
ATOM 1395 O O . GLU A 1 179 ? -12.724 0.763 -4.635 1.00 97.38 179 GLU A O 1
ATOM 1400 N N . PHE A 1 180 ? -10.842 1.587 -5.531 1.00 98.38 180 PHE A N 1
ATOM 1401 C CA . PHE A 1 180 ? -9.939 1.101 -4.492 1.00 98.38 180 PHE A CA 1
ATOM 1402 C C . PHE A 1 180 ? -10.197 1.710 -3.121 1.00 98.38 180 PHE A C 1
ATOM 1404 O O . PHE A 1 180 ? -10.317 0.989 -2.130 1.00 98.38 180 PHE A O 1
ATOM 1411 N N . LEU A 1 181 ? -10.303 3.035 -3.057 1.00 97.62 181 LEU A N 1
ATOM 1412 C CA . LEU A 1 181 ? -10.500 3.768 -1.815 1.00 97.62 181 LEU A CA 1
ATOM 1413 C C . LEU A 1 181 ? -11.726 3.289 -1.004 1.00 97.62 181 LEU A C 1
ATOM 1415 O O . LEU A 1 181 ? -11.559 2.989 0.183 1.00 97.62 181 LEU A O 1
ATOM 1419 N N . PRO A 1 182 ? -12.946 3.194 -1.573 1.00 97.19 182 PRO A N 1
ATOM 1420 C CA . PRO A 1 182 ? -14.103 2.705 -0.828 1.00 97.19 182 PRO A CA 1
ATOM 1421 C C . PRO A 1 182 ? -13.961 1.235 -0.416 1.00 97.19 182 PRO A C 1
ATOM 1423 O O . PRO A 1 182 ? -14.330 0.906 0.708 1.00 97.19 182 PRO A O 1
ATOM 1426 N N . MET A 1 183 ? -13.356 0.374 -1.245 1.00 98.00 183 MET A N 1
ATOM 1427 C CA . MET A 1 183 ? -13.101 -1.030 -0.884 1.00 98.00 183 MET A CA 1
ATOM 1428 C C . MET A 1 183 ? -12.172 -1.147 0.337 1.00 98.00 183 MET A C 1
ATOM 1430 O O . MET A 1 183 ? -12.409 -1.960 1.231 1.00 98.00 183 MET A O 1
ATOM 1434 N N . VAL A 1 184 ? -11.116 -0.325 0.409 1.00 98.44 184 VAL A N 1
ATOM 1435 C CA . VAL A 1 184 ? -10.224 -0.280 1.582 1.00 98.44 184 VAL A CA 1
ATOM 1436 C C . VAL A 1 184 ? -11.000 0.153 2.827 1.00 98.44 184 VAL A C 1
ATOM 1438 O O . VAL A 1 184 ? -10.880 -0.486 3.873 1.00 98.44 184 VAL A O 1
ATOM 1441 N N . LYS A 1 185 ? -11.836 1.194 2.718 1.00 97.81 185 LYS A N 1
ATOM 1442 C CA . LYS A 1 185 ? -12.682 1.666 3.827 1.00 97.81 185 LYS A CA 1
ATOM 1443 C C . LYS A 1 185 ? -13.652 0.590 4.315 1.00 97.81 185 LYS A C 1
ATOM 1445 O O . LYS A 1 185 ? -13.730 0.354 5.520 1.00 97.81 185 LYS A O 1
ATOM 1450 N N . GLU A 1 186 ? -14.325 -0.096 3.396 1.00 97.62 186 GLU A N 1
ATOM 1451 C CA . GLU A 1 186 ? -15.232 -1.204 3.703 1.00 97.62 186 GLU A CA 1
ATOM 1452 C C . GLU A 1 186 ? -14.509 -2.319 4.468 1.00 97.62 186 GLU A C 1
ATOM 1454 O O . GLU A 1 186 ? -14.979 -2.782 5.507 1.00 97.62 186 GLU A O 1
ATOM 1459 N N . ARG A 1 187 ? -13.316 -2.706 4.007 1.00 97.81 187 ARG A N 1
ATOM 1460 C CA . ARG A 1 187 ? -12.509 -3.778 4.611 1.00 97.81 187 ARG A CA 1
ATOM 1461 C C . ARG A 1 187 ? -11.939 -3.420 5.979 1.00 97.81 187 ARG A C 1
ATOM 1463 O O . ARG A 1 187 ? -11.642 -4.319 6.762 1.00 97.81 187 ARG A O 1
ATOM 1470 N N . LEU A 1 188 ? -11.828 -2.129 6.276 1.00 98.06 188 LEU A N 1
ATOM 1471 C CA . LEU A 1 188 ? -11.508 -1.605 7.603 1.00 98.06 188 LEU A CA 1
ATOM 1472 C C . LEU A 1 188 ? -12.746 -1.429 8.498 1.00 98.06 188 LEU A C 1
ATOM 1474 O O . LEU A 1 188 ? -12.604 -1.027 9.650 1.00 98.06 188 LEU A O 1
ATOM 1478 N N . GLY A 1 189 ? -13.952 -1.712 7.997 1.00 96.75 189 GLY A N 1
ATOM 1479 C CA . GLY A 1 189 ? -15.201 -1.528 8.738 1.00 96.75 189 GLY A CA 1
ATOM 1480 C C . GLY A 1 189 ? -15.610 -0.061 8.913 1.00 96.75 189 GLY A C 1
ATOM 1481 O O . GLY A 1 189 ? -16.412 0.251 9.795 1.00 96.75 189 GLY A O 1
ATOM 1482 N N . ILE A 1 190 ? -15.073 0.848 8.094 1.00 93.94 190 ILE A N 1
ATOM 1483 C CA . ILE A 1 190 ? -15.430 2.269 8.118 1.00 93.94 190 ILE A CA 1
ATOM 1484 C C . ILE A 1 190 ? -16.788 2.424 7.429 1.00 93.94 190 ILE A C 1
ATOM 1486 O O . ILE A 1 190 ? -16.915 2.200 6.226 1.00 93.94 190 ILE A O 1
ATOM 1490 N N . LYS A 1 191 ? -17.812 2.800 8.199 1.00 79.56 191 LYS A N 1
ATOM 1491 C CA . LYS A 1 191 ? -19.153 3.082 7.670 1.00 79.56 191 LYS A CA 1
ATOM 1492 C C . LYS A 1 191 ? -19.150 4.441 6.959 1.00 79.56 191 LYS A C 1
ATOM 1494 O O . LYS A 1 191 ? -18.508 5.372 7.445 1.00 79.56 191 LYS A O 1
ATOM 1499 N N . GLY A 1 192 ? -19.813 4.501 5.801 1.00 61.22 192 GLY A N 1
ATOM 1500 C CA . GLY A 1 192 ? -20.000 5.727 5.013 1.00 61.22 192 GLY A CA 1
ATOM 1501 C C . GLY A 1 192 ? -20.859 6.770 5.712 1.00 61.22 192 GLY A C 1
ATOM 1502 O O . GLY A 1 192 ? -21.648 6.381 6.603 1.00 61.22 192 GLY A O 1
#

Organism: NCBI:txid390894

Nearest PDB structures (foldseek):
  4mcj-assembly1_B  TM=8.772E-01  e=9.419E-14  Parabacteroides distasonis ATCC 8503
  4mcj-assembly1_A  TM=8.294E-01  e=8.317E-14  Parabacteroides distasonis ATCC 8503
  4mcj-assembly4_H  TM=8.333E-01  e=4.192E-13  Parabacteroides distasonis ATCC 8503
  4mcj-assembly5_I  TM=8.369E-01  e=7.338E-13  Parabacteroides distasonis ATCC 8503
  1svi-assembly1_A  TM=5.509E-01  e=1.198E-02  Bacillus subtilis